Protein AF-F6YYC1-F1 (afdb_monomer)

Foldseek 3Di:
DAQWFADFQPGFIAGPVRHGDPDFQADPPQNRDGQFTDWDFDVVVVRHIHGHHPPDDPDDYDDDDDDDPDPDPPDDDPPPDDDDDDDDDDDDDDDDDDDDDDDDDDDDDDDDDDDDDDDDDDDDDDDDDDDDDDDDDDPDDPPVVNVVVVVVVVVVVVVVVVVVVVVVVVVVVVVVVVVVVVVVVVVVVVVVVVVVVVVVVVVVVVVVVVVVVVVVVVVVVD

Mean predicted aligned error: 21.9 Å

Nearest PDB structures (foldseek):
  4j6n-assembly2_B  TM=7.416E-01  e=5.648E-03  Homo sapiens

Structure (mmCIF, N/CA/C/O backbone):
data_AF-F6YYC1-F1
#
_entry.id   AF-F6YYC1-F1
#
loop_
_atom_site.group_PDB
_atom_site.id
_atom_site.type_symbol
_atom_site.label_atom_id
_atom_site.label_alt_id
_atom_site.label_comp_id
_atom_site.label_asym_id
_atom_site.label_entity_id
_atom_site.label_seq_id
_atom_site.pdbx_PDB_ins_code
_atom_site.Cartn_x
_atom_site.Cartn_y
_atom_site.Cartn_z
_atom_site.occupancy
_atom_site.B_iso_or_equiv
_atom_site.auth_seq_id
_atom_site.auth_comp_id
_atom_site.auth_asym_id
_atom_site.auth_atom_id
_atom_site.pdbx_PDB_model_num
ATOM 1 N N . TRP A 1 1 ? 3.863 2.148 3.531 1.00 96.44 1 TRP A N 1
ATOM 2 C CA . TRP A 1 1 ? 3.553 1.345 4.715 1.00 96.44 1 TRP A CA 1
ATOM 3 C C . TRP A 1 1 ? 2.079 1.406 5.048 1.00 96.44 1 TRP A C 1
ATOM 5 O O . TRP A 1 1 ? 1.481 2.479 5.005 1.00 96.44 1 TRP A O 1
ATOM 15 N N . ILE A 1 2 ? 1.517 0.234 5.312 1.00 96.81 2 ILE A N 1
ATOM 16 C CA . ILE A 1 2 ? 0.290 0.035 6.089 1.00 96.81 2 ILE A CA 1
ATOM 17 C C . ILE A 1 2 ? 0.691 -0.709 7.371 1.00 96.81 2 ILE A C 1
ATOM 19 O O . ILE A 1 2 ? 1.803 -1.227 7.435 1.00 96.81 2 ILE A O 1
ATOM 23 N N . GLY A 1 3 ? -0.191 -0.780 8.365 1.00 96.62 3 GLY A N 1
ATOM 24 C CA . GLY A 1 3 ? 0.134 -1.351 9.678 1.00 96.62 3 GLY A CA 1
ATOM 25 C C . GLY A 1 3 ? 0.226 -2.880 9.749 1.00 96.62 3 GLY A C 1
ATOM 26 O O . GLY A 1 3 ? 0.135 -3.423 10.838 1.00 96.62 3 GLY A O 1
ATOM 27 N N . ALA A 1 4 ? 0.314 -3.597 8.623 1.00 96.88 4 ALA A N 1
ATOM 28 C CA . ALA A 1 4 ? 0.448 -5.054 8.645 1.00 96.88 4 ALA A CA 1
ATOM 29 C C . ALA A 1 4 ? 1.926 -5.465 8.643 1.00 96.88 4 ALA A C 1
ATOM 31 O O . ALA A 1 4 ? 2.700 -5.038 7.778 1.00 96.88 4 ALA A O 1
ATOM 32 N N . SER A 1 5 ? 2.297 -6.345 9.569 1.00 95.81 5 SER A N 1
ATOM 33 C CA . SER A 1 5 ? 3.631 -6.938 9.672 1.00 95.81 5 SER A CA 1
ATOM 34 C C . SER A 1 5 ? 3.560 -8.401 10.123 1.00 95.81 5 SER A C 1
ATOM 36 O O . SER A 1 5 ? 2.484 -8.916 10.431 1.00 95.81 5 SER A O 1
ATOM 38 N N . ARG A 1 6 ? 4.693 -9.106 10.111 1.00 94.06 6 ARG A N 1
ATOM 39 C CA . ARG A 1 6 ? 4.827 -10.455 10.683 1.00 94.06 6 ARG A CA 1
ATOM 40 C C . ARG A 1 6 ? 6.241 -10.695 11.195 1.00 94.06 6 ARG A C 1
ATOM 42 O O . ARG A 1 6 ? 7.194 -10.089 10.717 1.00 94.06 6 ARG A O 1
ATOM 49 N N . ASN A 1 7 ? 6.397 -11.645 12.108 1.00 90.06 7 ASN A N 1
ATOM 50 C CA . ASN A 1 7 ? 7.709 -12.037 12.619 1.00 90.06 7 ASN A CA 1
ATOM 51 C C . ASN A 1 7 ? 8.264 -13.253 11.856 1.00 90.06 7 ASN A C 1
ATOM 53 O O . ASN A 1 7 ? 8.229 -14.381 12.352 1.00 90.06 7 ASN A O 1
ATOM 57 N N . GLY A 1 8 ? 8.710 -13.032 10.619 1.00 85.00 8 GLY A N 1
ATOM 58 C CA . GLY A 1 8 ? 9.275 -14.067 9.750 1.00 85.00 8 GLY A CA 1
ATOM 59 C C . GLY A 1 8 ? 8.248 -14.838 8.915 1.00 85.00 8 GLY A C 1
ATOM 60 O O . GLY A 1 8 ? 7.037 -14.724 9.098 1.00 85.00 8 GLY A O 1
ATOM 61 N N . SER A 1 9 ? 8.757 -15.652 7.989 1.00 82.12 9 SER A N 1
ATOM 62 C CA . SER A 1 9 ? 7.997 -16.307 6.911 1.00 82.12 9 SER A CA 1
ATOM 63 C C . SER A 1 9 ? 6.828 -17.193 7.363 1.00 82.12 9 SER A C 1
ATOM 65 O O . SER A 1 9 ? 5.825 -17.287 6.657 1.00 82.12 9 SER A O 1
ATOM 67 N N . HIS A 1 10 ? 6.947 -17.832 8.528 1.00 84.06 10 HIS A N 1
ATOM 68 C CA . HIS A 1 10 ? 5.962 -18.784 9.054 1.00 84.06 10 HIS A CA 1
ATOM 69 C C . HIS A 1 10 ? 4.929 -18.152 9.992 1.00 84.06 10 HIS A C 1
ATOM 71 O O . HIS A 1 10 ? 3.968 -18.818 10.378 1.00 84.06 10 HIS A O 1
ATOM 77 N N . SER A 1 11 ? 5.117 -16.886 10.362 1.00 90.19 11 SER A N 1
ATOM 78 C CA . SER A 1 11 ? 4.193 -16.175 11.238 1.00 90.19 11 SER A CA 1
ATOM 79 C C . SER A 1 11 ? 3.013 -15.614 10.438 1.00 90.19 11 SER A C 1
ATOM 81 O O . SER A 1 11 ? 3.199 -15.166 9.300 1.00 90.19 11 SER A O 1
ATOM 83 N N . PRO A 1 12 ? 1.795 -15.605 11.009 1.00 92.44 12 PRO A N 1
ATOM 84 C CA . PRO A 1 12 ? 0.668 -14.933 10.383 1.00 92.44 12 PRO A CA 1
ATOM 85 C C . PRO A 1 12 ? 0.932 -13.427 10.291 1.00 92.44 12 PRO A C 1
ATOM 87 O O . PRO A 1 12 ? 1.651 -12.853 11.109 1.00 92.44 12 PRO A O 1
ATOM 90 N N . TRP A 1 13 ? 0.315 -12.787 9.302 1.00 95.69 13 TRP A N 1
ATOM 91 C CA . TRP A 1 13 ? 0.285 -11.332 9.219 1.00 95.69 13 TRP A CA 1
ATOM 92 C C . TRP A 1 13 ? -0.658 -10.770 10.286 1.00 95.69 13 TRP A C 1
ATOM 94 O O . TRP A 1 13 ? -1.796 -11.230 10.419 1.00 95.69 13 TRP A O 1
ATOM 104 N N . THR A 1 14 ? -0.199 -9.758 11.012 1.00 97.00 14 THR A N 1
ATOM 105 C CA . THR A 1 14 ? -0.944 -9.060 12.064 1.00 97.00 14 THR A CA 1
ATOM 106 C C . THR A 1 14 ? -0.916 -7.557 11.827 1.00 97.00 14 THR A C 1
ATOM 108 O O . THR A 1 14 ? 0.057 -7.029 11.289 1.00 97.00 14 THR A O 1
ATOM 111 N N . TRP A 1 15 ? -1.984 -6.873 12.219 1.00 96.31 15 TRP A N 1
ATOM 112 C CA . TRP A 1 15 ? -2.039 -5.416 12.290 1.00 96.31 15 TRP A CA 1
ATOM 113 C C . TRP A 1 15 ? -1.287 -4.893 13.529 1.00 96.31 15 TRP A C 1
ATOM 115 O O . TRP A 1 15 ? -0.959 -5.666 14.430 1.00 96.31 15 TRP A O 1
ATOM 125 N N . GLU A 1 16 ? -1.028 -3.583 13.590 1.00 94.12 16 GLU A N 1
ATOM 126 C CA . GLU A 1 16 ? -0.358 -2.906 14.724 1.00 94.12 16 GLU A CA 1
ATOM 127 C C . GLU A 1 16 ? -1.088 -3.085 16.070 1.00 94.12 16 GLU A C 1
ATOM 129 O O . GLU A 1 16 ? -0.478 -2.993 17.131 1.00 94.12 16 GLU A O 1
ATOM 134 N N . ASP A 1 17 ? -2.392 -3.361 16.047 1.00 91.38 17 ASP A N 1
ATOM 135 C CA . ASP A 1 17 ? -3.205 -3.682 17.228 1.00 91.38 17 ASP A CA 1
ATOM 136 C C . ASP A 1 17 ? -3.110 -5.165 17.651 1.00 91.38 17 ASP A C 1
ATOM 138 O O . ASP A 1 17 ? -3.828 -5.614 18.546 1.00 91.38 17 ASP A O 1
ATOM 142 N N . ASN A 1 18 ? -2.201 -5.926 17.031 1.00 92.38 18 ASN A N 1
ATOM 143 C CA . ASN A 1 18 ? -1.997 -7.368 17.183 1.00 92.38 18 ASN A CA 1
ATOM 144 C C . ASN A 1 18 ? -3.164 -8.248 16.707 1.00 92.38 18 ASN A C 1
ATOM 146 O O . ASN A 1 18 ? -3.184 -9.451 16.986 1.00 92.38 18 ASN A O 1
ATOM 150 N N . ILE A 1 19 ? -4.120 -7.705 15.952 1.00 94.31 19 ILE A N 1
ATOM 151 C CA . ILE A 1 19 ? -5.190 -8.503 15.353 1.00 94.31 19 ILE A CA 1
ATOM 152 C C . ILE A 1 19 ? -4.671 -9.184 14.083 1.00 94.31 19 ILE A C 1
ATOM 154 O O . ILE A 1 19 ? -4.014 -8.576 13.239 1.00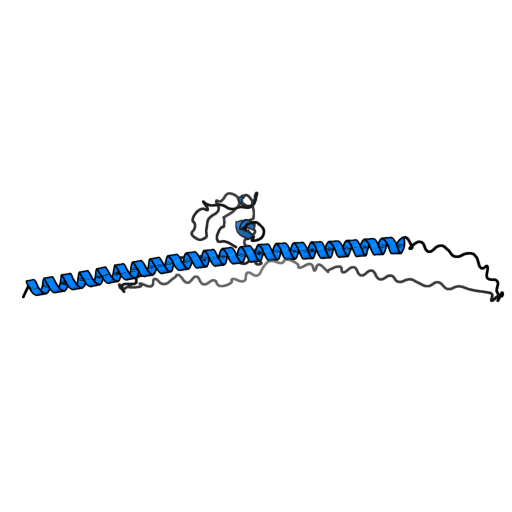 94.31 19 ILE A O 1
ATOM 158 N N . THR A 1 20 ? -4.978 -10.473 13.918 1.00 96.50 20 THR A N 1
ATOM 159 C CA . THR A 1 20 ? -4.606 -11.217 12.705 1.00 96.50 20 THR A CA 1
ATOM 160 C C . THR A 1 20 ? -5.328 -10.662 11.477 1.00 96.50 20 THR A C 1
ATOM 162 O O . THR A 1 20 ? -6.529 -10.393 11.501 1.00 96.50 20 THR A O 1
ATOM 165 N N . VAL A 1 21 ? -4.599 -10.536 10.371 1.00 95.69 21 VAL A N 1
ATOM 166 C CA . VAL A 1 21 ? -5.135 -10.087 9.085 1.00 95.69 21 VAL A CA 1
ATOM 167 C C . VAL A 1 21 ? -6.117 -11.131 8.538 1.00 95.69 21 VAL A C 1
ATOM 169 O O . VAL A 1 21 ? -5.714 -12.180 8.041 1.00 95.69 21 VAL A O 1
ATOM 172 N N . VAL A 1 22 ? -7.417 -10.833 8.610 1.00 94.75 22 VAL A N 1
ATOM 173 C CA . VAL A 1 22 ? -8.495 -11.698 8.083 1.00 94.75 22 VAL A CA 1
ATOM 174 C C . VAL A 1 22 ? -8.939 -11.319 6.668 1.00 94.75 22 VAL A C 1
ATOM 176 O O . VAL A 1 22 ? -9.287 -12.184 5.868 1.00 94.75 22 VAL A O 1
ATOM 179 N N . TYR A 1 23 ? -8.900 -10.029 6.332 1.00 94.56 23 TYR A N 1
ATOM 180 C CA . TYR A 1 23 ? -9.092 -9.540 4.969 1.00 94.56 23 TYR A CA 1
ATOM 181 C C . TYR A 1 23 ? -7.732 -9.366 4.309 1.00 94.56 23 TYR A C 1
ATOM 183 O O . TYR A 1 23 ? -6.839 -8.757 4.894 1.00 94.56 23 TYR A O 1
ATOM 191 N N . SER A 1 24 ? -7.580 -9.844 3.075 1.00 93.12 24 SER A N 1
ATOM 192 C CA . SER A 1 24 ? -6.328 -9.695 2.343 1.00 93.12 24 SER A CA 1
ATOM 193 C C . SER A 1 24 ? -6.540 -9.183 0.925 1.00 93.12 24 SER A C 1
ATOM 195 O O . SER A 1 24 ? -7.489 -9.550 0.234 1.00 93.12 24 SER A O 1
ATOM 197 N N . ASN A 1 25 ? -5.615 -8.330 0.485 1.00 96.62 25 ASN A N 1
ATOM 198 C CA . ASN A 1 25 ? -5.551 -7.831 -0.885 1.00 96.62 25 ASN A CA 1
ATOM 199 C C . ASN A 1 25 ? -4.119 -7.921 -1.439 1.00 96.62 25 ASN A C 1
ATOM 201 O O . ASN A 1 25 ? -3.655 -7.018 -2.136 1.00 96.62 25 ASN A O 1
ATOM 205 N N . TRP A 1 26 ? -3.398 -8.993 -1.102 1.00 96.19 26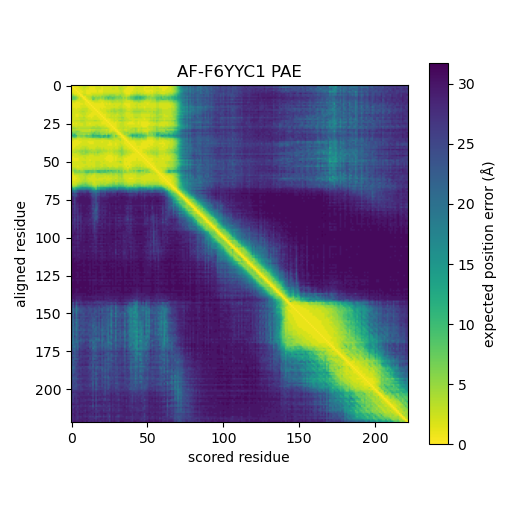 TRP A N 1
ATOM 206 C CA . TRP A 1 26 ? -2.032 -9.231 -1.571 1.00 96.19 26 TRP A CA 1
ATOM 207 C C . TRP A 1 26 ? -1.954 -9.287 -3.098 1.00 96.19 26 TRP A C 1
ATOM 209 O O . TRP A 1 26 ? -2.848 -9.815 -3.770 1.00 96.19 26 TRP A O 1
ATOM 219 N N . ALA A 1 27 ? -0.876 -8.739 -3.655 1.00 96.12 27 ALA A N 1
ATOM 220 C CA . ALA A 1 27 ? -0.471 -9.068 -5.012 1.00 96.12 27 ALA A CA 1
ATOM 221 C C . ALA A 1 27 ? -0.005 -10.540 -5.076 1.00 96.12 27 ALA A C 1
ATOM 223 O O . ALA A 1 27 ? 0.276 -11.152 -4.040 1.00 96.12 27 ALA A O 1
ATOM 224 N N . PRO A 1 28 ? 0.028 -11.146 -6.277 1.00 93.81 28 PRO A N 1
ATOM 225 C CA . PRO A 1 28 ? 0.411 -12.545 -6.427 1.00 93.81 28 PRO A CA 1
ATOM 226 C C . PRO A 1 28 ? 1.756 -12.844 -5.751 1.00 93.81 28 PRO A C 1
ATOM 228 O O . PRO A 1 28 ? 2.741 -12.174 -6.033 1.00 93.81 28 PRO A O 1
ATOM 231 N N . ASN A 1 29 ? 1.781 -13.865 -4.891 1.00 89.44 29 ASN A N 1
ATOM 232 C CA . ASN A 1 29 ? 2.953 -14.367 -4.156 1.00 89.44 29 ASN A CA 1
ATOM 233 C C . ASN A 1 29 ? 3.550 -13.450 -3.070 1.00 89.44 29 ASN A C 1
ATOM 235 O O . ASN A 1 29 ? 4.491 -13.862 -2.402 1.00 89.44 29 ASN A O 1
ATOM 239 N N . GLU A 1 30 ? 2.986 -12.271 -2.814 1.00 92.00 30 GLU A N 1
ATOM 240 C CA . GLU A 1 30 ? 3.550 -11.319 -1.841 1.00 92.00 30 GLU A CA 1
ATOM 241 C C . GLU A 1 30 ? 3.382 -11.767 -0.378 1.00 92.00 30 GLU A C 1
ATOM 243 O O . GLU A 1 30 ? 4.217 -11.483 0.471 1.00 92.00 30 GLU A O 1
ATOM 248 N N . SER A 1 31 ? 2.336 -12.530 -0.045 1.00 86.25 31 SER A N 1
ATOM 249 C CA . SER A 1 31 ? 2.108 -12.961 1.344 1.00 86.25 31 SER A CA 1
ATOM 250 C C . SER A 1 31 ? 3.109 -14.005 1.847 1.00 86.25 31 SER A C 1
ATOM 252 O O . SER A 1 31 ? 3.190 -14.221 3.054 1.00 86.25 31 SER A O 1
ATOM 254 N N . ASN A 1 32 ? 3.835 -14.680 0.949 1.00 83.31 32 ASN A N 1
ATOM 255 C CA . ASN A 1 32 ? 4.622 -15.884 1.249 1.00 83.31 32 ASN A CA 1
ATOM 256 C C . ASN A 1 32 ? 6.140 -15.659 1.150 1.00 83.31 32 ASN A C 1
ATOM 258 O O . ASN A 1 32 ? 6.904 -16.613 1.266 1.00 83.31 32 ASN A O 1
ATOM 262 N N . GLN A 1 33 ? 6.579 -14.419 0.931 1.00 78.44 33 GLN A N 1
ATOM 263 C CA . GLN A 1 33 ? 7.999 -14.071 0.824 1.00 78.44 33 GLN A CA 1
ATOM 264 C C . GLN A 1 33 ? 8.718 -14.315 2.156 1.00 78.44 33 GLN A C 1
ATOM 266 O O . GLN A 1 33 ? 8.123 -14.132 3.210 1.00 78.44 33 GLN A O 1
ATOM 271 N N . THR A 1 34 ? 9.971 -14.761 2.163 1.00 76.75 34 THR A N 1
ATOM 272 C CA . THR A 1 34 ? 10.592 -15.236 3.413 1.00 76.75 34 THR A CA 1
ATOM 273 C C . THR A 1 34 ? 11.166 -1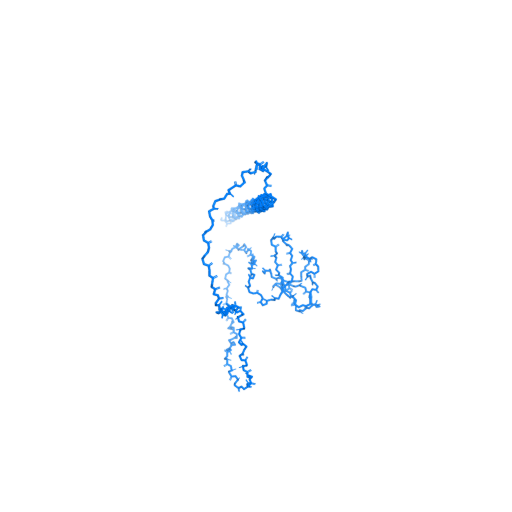4.130 4.290 1.00 76.75 34 THR A C 1
ATOM 275 O O . THR A 1 34 ? 11.079 -14.219 5.513 1.00 76.75 34 THR A O 1
ATOM 278 N N . ASP A 1 35 ? 11.678 -13.072 3.663 1.00 83.69 35 ASP A N 1
ATOM 279 C CA . ASP A 1 35 ? 12.498 -12.046 4.327 1.00 83.69 35 ASP A CA 1
ATOM 280 C C . ASP A 1 35 ? 11.861 -10.647 4.277 1.00 83.69 35 ASP A C 1
ATOM 282 O O . ASP A 1 35 ? 12.425 -9.645 4.711 1.00 83.69 35 ASP A O 1
ATOM 286 N N . GLU A 1 36 ? 10.625 -10.583 3.786 1.00 92.56 36 GLU A N 1
ATOM 287 C CA . GLU A 1 36 ? 9.853 -9.359 3.647 1.00 92.56 36 GLU A CA 1
ATOM 288 C C . GLU A 1 36 ? 8.659 -9.386 4.601 1.00 92.56 36 GLU A C 1
ATOM 290 O O . GLU A 1 36 ? 7.649 -10.066 4.384 1.00 92.56 36 GLU A O 1
ATOM 295 N N . ASN A 1 37 ? 8.814 -8.653 5.699 1.00 94.88 37 ASN A N 1
ATOM 296 C CA . ASN A 1 37 ? 7.977 -8.781 6.889 1.00 94.88 37 ASN A CA 1
ATOM 297 C C . ASN A 1 37 ? 7.077 -7.569 7.154 1.00 94.88 37 ASN A C 1
ATOM 299 O O . ASN A 1 37 ? 6.307 -7.593 8.109 1.00 94.88 37 ASN A O 1
ATOM 303 N N . CYS A 1 38 ? 7.136 -6.536 6.310 1.00 95.25 38 CYS A N 1
ATOM 304 C CA . CYS A 1 38 ? 6.296 -5.347 6.420 1.00 95.25 38 CYS A CA 1
ATOM 305 C C . CYS A 1 38 ? 5.473 -5.125 5.150 1.00 95.25 38 CYS A C 1
ATOM 307 O O . CYS A 1 38 ? 5.963 -5.306 4.034 1.00 95.25 38 CYS A O 1
ATOM 309 N N . ALA A 1 39 ? 4.219 -4.699 5.307 1.00 96.25 39 ALA A N 1
ATOM 310 C CA . ALA A 1 39 ? 3.289 -4.530 4.199 1.00 96.25 39 ALA A CA 1
ATOM 311 C C . ALA A 1 39 ? 3.250 -3.087 3.671 1.00 96.25 39 ALA A C 1
ATOM 313 O O . ALA A 1 39 ? 3.109 -2.109 4.412 1.00 96.25 39 ALA A O 1
ATOM 314 N N . ASN A 1 40 ? 3.283 -2.925 2.351 1.00 96.38 40 ASN A N 1
ATOM 315 C CA . ASN A 1 40 ? 3.032 -1.647 1.688 1.00 96.38 40 ASN A CA 1
ATOM 316 C C . ASN A 1 40 ? 1.940 -1.770 0.623 1.00 96.38 40 ASN A C 1
ATOM 318 O O . ASN A 1 40 ? 1.636 -2.855 0.142 1.00 96.38 40 ASN A O 1
ATOM 322 N N . ILE A 1 41 ? 1.341 -0.634 0.261 1.00 96.31 41 ILE A N 1
ATOM 323 C CA . ILE A 1 41 ? 0.268 -0.555 -0.729 1.00 96.31 41 ILE A CA 1
ATOM 324 C C . ILE A 1 41 ? 0.729 0.249 -1.943 1.00 96.31 41 ILE A C 1
ATOM 326 O O . ILE A 1 41 ? 1.264 1.352 -1.800 1.00 96.31 41 ILE A O 1
ATOM 330 N N . LYS A 1 42 ? 0.498 -0.278 -3.150 1.00 93.69 42 LYS A N 1
ATOM 331 C CA . LYS A 1 42 ? 0.908 0.373 -4.404 1.00 93.69 42 LYS A CA 1
ATOM 332 C C . LYS A 1 42 ? -0.301 0.877 -5.191 1.00 93.69 42 LYS A C 1
ATOM 334 O O . LYS A 1 42 ? -1.142 0.100 -5.644 1.00 93.69 42 LYS A O 1
ATOM 339 N N . SER A 1 43 ? -0.393 2.196 -5.375 1.00 92.75 43 SER A N 1
ATOM 340 C CA . SER A 1 43 ? -1.550 2.843 -6.027 1.00 92.75 43 SER A CA 1
ATOM 341 C C . SER A 1 43 ? -1.741 2.471 -7.504 1.00 92.75 43 SER A C 1
ATOM 343 O O . SER A 1 43 ? -2.862 2.445 -8.000 1.00 92.75 43 SER A O 1
ATOM 345 N N . ASP A 1 44 ? -0.661 2.157 -8.211 1.00 93.81 44 ASP A N 1
ATOM 346 C CA . ASP A 1 44 ? -0.665 1.738 -9.614 1.00 93.81 44 ASP A CA 1
ATOM 347 C C . ASP A 1 44 ? -1.025 0.257 -9.806 1.00 93.81 44 ASP A C 1
ATOM 349 O O . ASP A 1 44 ? -1.344 -0.154 -10.920 1.00 93.81 44 ASP A O 1
ATOM 353 N N . SER A 1 45 ? -1.054 -0.515 -8.719 1.00 93.00 45 SER A N 1
ATOM 354 C CA . SER A 1 45 ? -1.367 -1.946 -8.703 1.00 93.00 45 SER A CA 1
ATOM 355 C C . SER A 1 45 ? -2.809 -2.254 -8.281 1.00 93.00 45 SER A C 1
ATOM 357 O O . SER A 1 45 ? -3.073 -3.311 -7.727 1.00 93.00 45 SER A O 1
ATOM 359 N N . GLN A 1 46 ? -3.760 -1.336 -8.496 1.00 95.56 46 GLN A N 1
ATOM 360 C CA . GLN A 1 46 ? -5.131 -1.462 -7.959 1.00 95.56 46 GLN A CA 1
ATOM 361 C C . GLN A 1 46 ? -5.139 -1.617 -6.427 1.00 95.56 46 GLN A C 1
ATOM 363 O O . GLN A 1 46 ? -5.932 -2.370 -5.866 1.00 95.56 46 GLN A O 1
ATOM 368 N N . HIS A 1 47 ? -4.230 -0.904 -5.753 1.00 95.62 47 HIS A N 1
ATOM 369 C CA . HIS A 1 47 ? -4.1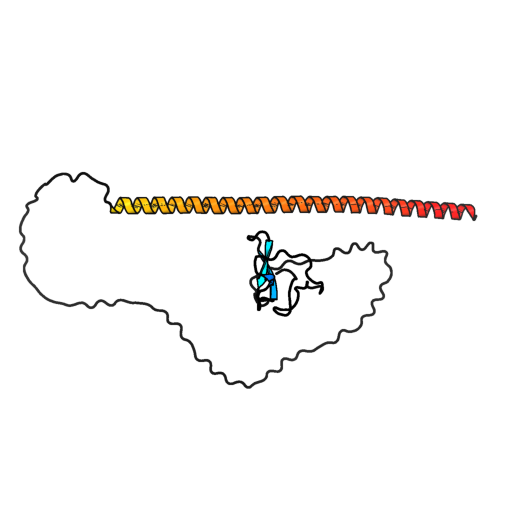16 -0.900 -4.293 1.00 95.62 47 HIS A CA 1
ATOM 370 C C . HIS A 1 47 ? -3.824 -2.282 -3.684 1.00 95.62 47 HIS A C 1
ATOM 372 O O . HIS A 1 47 ? -4.195 -2.549 -2.539 1.00 95.62 47 HIS A O 1
ATOM 378 N N . LYS A 1 48 ? -3.150 -3.160 -4.438 1.00 97.31 48 LYS A N 1
ATOM 379 C CA . LYS A 1 48 ? -2.657 -4.438 -3.923 1.00 97.31 48 LYS A CA 1
ATOM 380 C C . LYS A 1 48 ? -1.537 -4.222 -2.907 1.00 97.31 48 LYS A C 1
ATOM 382 O O . LYS A 1 48 ? -0.828 -3.207 -2.938 1.00 97.31 48 LYS A O 1
ATOM 387 N N . TRP A 1 49 ? -1.427 -5.174 -1.991 1.00 96.94 49 TRP A N 1
ATOM 388 C CA . TRP A 1 49 ? -0.425 -5.175 -0.933 1.00 96.94 49 TRP A CA 1
ATOM 389 C C . TRP A 1 49 ? 0.807 -5.953 -1.373 1.00 96.94 49 TRP A C 1
ATOM 391 O O . TRP A 1 49 ? 0.685 -6.981 -2.037 1.00 96.94 49 TRP A O 1
ATOM 401 N N . TYR A 1 50 ? 1.970 -5.446 -0.995 1.00 95.56 50 TYR A N 1
ATOM 402 C CA . TYR A 1 50 ? 3.280 -6.017 -1.277 1.00 95.56 50 TYR A CA 1
ATOM 403 C C . TYR A 1 50 ? 4.024 -6.211 0.034 1.00 95.56 50 TYR A C 1
ATOM 405 O O . TYR A 1 50 ? 3.911 -5.369 0.934 1.00 95.56 50 TYR A O 1
ATOM 413 N N . SER A 1 51 ? 4.783 -7.295 0.139 1.00 94.50 51 SER A N 1
ATOM 414 C CA . SER A 1 51 ? 5.739 -7.454 1.225 1.00 94.50 51 SER A CA 1
ATOM 415 C C . SER A 1 51 ? 6.989 -6.643 0.897 1.00 94.50 51 SER A C 1
ATOM 417 O O . SER A 1 51 ? 7.340 -6.424 -0.261 1.00 94.50 51 SER A O 1
ATOM 419 N N . SER A 1 52 ? 7.640 -6.083 1.907 1.00 94.12 52 SER A N 1
ATOM 420 C CA . SER A 1 52 ? 8.943 -5.442 1.755 1.00 94.12 52 SER A CA 1
ATOM 421 C C . SER A 1 52 ? 9.748 -5.545 3.043 1.00 94.12 52 SER A C 1
ATOM 423 O O . SER A 1 52 ? 9.212 -5.813 4.122 1.00 94.12 52 SER A O 1
ATOM 425 N N . HIS A 1 53 ? 11.049 -5.309 2.919 1.00 93.69 53 HIS A N 1
ATOM 426 C CA . HIS A 1 53 ? 11.952 -5.180 4.054 1.00 93.69 53 HIS A CA 1
ATOM 427 C C . HIS A 1 53 ? 11.546 -3.968 4.899 1.00 93.69 53 HIS A C 1
ATOM 429 O O . HIS A 1 53 ? 11.408 -2.861 4.378 1.0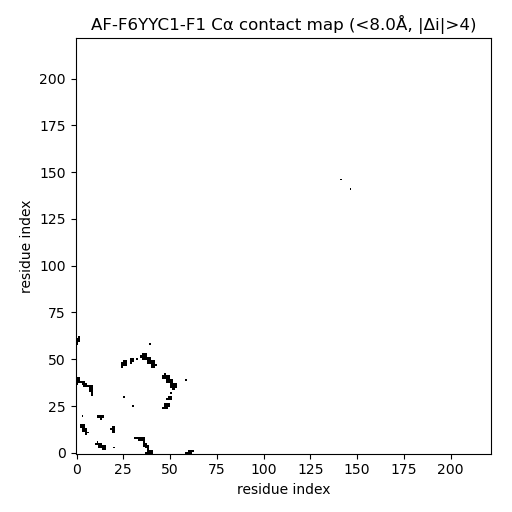0 93.69 53 HIS A O 1
ATOM 435 N N . CYS A 1 54 ? 11.354 -4.181 6.199 1.00 92.94 54 CYS A N 1
ATOM 436 C CA . CYS A 1 54 ? 10.870 -3.153 7.124 1.00 92.94 54 CYS A CA 1
ATOM 437 C C . CYS A 1 54 ? 11.806 -1.939 7.231 1.00 92.94 54 CYS A C 1
ATOM 439 O O . CYS A 1 54 ? 11.352 -0.834 7.504 1.00 92.94 54 CYS A O 1
ATOM 441 N N . GLU A 1 55 ? 13.100 -2.134 6.970 1.00 92.56 55 GLU A N 1
ATOM 442 C CA . GLU A 1 55 ? 14.135 -1.093 7.013 1.00 92.56 55 GLU A CA 1
ATOM 443 C C . GLU A 1 55 ? 14.062 -0.109 5.832 1.00 92.56 55 GLU A C 1
ATOM 445 O O . GLU A 1 55 ? 14.811 0.864 5.783 1.00 92.56 55 GLU A O 1
ATOM 450 N N . PHE A 1 56 ? 13.172 -0.344 4.863 1.00 91.88 56 PHE A N 1
ATOM 451 C CA . PHE A 1 56 ? 13.069 0.498 3.679 1.00 91.88 56 PHE A CA 1
ATOM 452 C C . PHE A 1 56 ? 12.409 1.854 3.995 1.00 91.88 56 PHE A C 1
ATOM 454 O O . PHE A 1 56 ? 11.206 1.965 4.242 1.00 91.88 56 PHE A O 1
ATOM 461 N N . ASP A 1 57 ? 13.197 2.922 3.937 1.00 85.25 57 ASP A N 1
ATOM 462 C CA . ASP A 1 57 ? 12.825 4.268 4.388 1.00 85.25 57 ASP A CA 1
ATOM 463 C C . ASP A 1 57 ? 12.099 5.121 3.330 1.00 85.25 57 ASP A C 1
ATOM 465 O O . ASP A 1 57 ? 11.471 6.130 3.652 1.00 85.25 57 ASP A O 1
ATOM 469 N N . GLN A 1 58 ? 12.128 4.720 2.058 1.00 89.19 58 GLN A N 1
ATOM 470 C CA . GLN A 1 58 ? 11.607 5.551 0.964 1.00 89.19 58 GLN A CA 1
ATOM 471 C C . GLN A 1 58 ? 10.076 5.501 0.823 1.00 89.19 58 GLN A C 1
ATOM 473 O O . GLN A 1 58 ? 9.485 6.295 0.080 1.00 89.19 58 GLN A O 1
ATOM 478 N N . TYR A 1 59 ? 9.401 4.567 1.500 1.00 91.56 59 TYR A N 1
ATOM 479 C CA . TYR A 1 59 ? 7.949 4.439 1.412 1.00 91.56 59 TYR A CA 1
ATOM 480 C C . TYR A 1 59 ? 7.225 5.386 2.370 1.00 91.56 59 TYR A C 1
ATOM 482 O O . TYR A 1 59 ? 7.447 5.404 3.577 1.00 91.56 59 TYR A O 1
ATOM 490 N N . LYS A 1 60 ? 6.242 6.114 1.830 1.00 94.31 60 LYS A N 1
ATOM 491 C CA . LYS A 1 60 ? 5.263 6.861 2.635 1.00 94.31 60 LYS A CA 1
ATOM 492 C C . LYS A 1 60 ? 4.346 5.905 3.401 1.00 94.31 60 LYS A C 1
ATOM 494 O O . LYS A 1 60 ? 4.195 4.746 3.011 1.00 94.31 60 LYS A O 1
ATOM 499 N N . TYR A 1 61 ? 3.674 6.398 4.435 1.00 94.94 61 TYR A N 1
ATOM 500 C CA . TYR A 1 61 ? 2.780 5.615 5.290 1.00 94.94 61 TYR A CA 1
ATOM 501 C C . TYR A 1 61 ? 1.346 6.163 5.308 1.00 94.94 61 TYR A C 1
ATOM 503 O O . TYR A 1 61 ? 1.098 7.305 4.917 1.00 94.94 61 TYR A O 1
ATOM 511 N N . ILE A 1 62 ? 0.405 5.318 5.730 1.00 95.25 62 ILE A N 1
ATOM 512 C CA . ILE A 1 62 ? -1.004 5.654 5.963 1.00 95.25 62 ILE A CA 1
ATOM 513 C C . ILE A 1 62 ? -1.284 5.415 7.449 1.00 95.25 62 ILE A C 1
ATOM 515 O O . ILE A 1 62 ? -0.930 4.357 7.961 1.00 95.25 62 ILE A O 1
ATOM 519 N N . CYS A 1 63 ? -1.898 6.386 8.127 1.00 94.44 63 CYS A N 1
ATOM 520 C CA . CYS A 1 63 ? -2.291 6.274 9.533 1.00 94.44 63 CYS A CA 1
ATOM 521 C C . CYS A 1 63 ? -3.792 6.013 9.660 1.00 94.44 63 CYS A C 1
ATOM 523 O O . CYS A 1 63 ? -4.585 6.529 8.871 1.00 94.44 63 CYS A O 1
ATOM 525 N N . GLU A 1 64 ? -4.162 5.293 10.711 1.00 92.81 64 GLU A N 1
ATOM 526 C CA . GLU A 1 64 ? -5.537 5.084 11.146 1.00 92.81 64 GLU A CA 1
ATOM 527 C C . GLU A 1 64 ? -5.717 5.665 12.552 1.00 92.81 64 GLU A C 1
ATOM 529 O O . GLU A 1 64 ? -4.785 5.666 13.356 1.00 92.81 64 GLU A O 1
ATOM 534 N N . ARG A 1 65 ? -6.905 6.203 12.835 1.00 90.50 65 ARG A N 1
ATOM 535 C CA . ARG A 1 65 ? -7.311 6.594 14.186 1.00 90.50 65 ARG A CA 1
ATOM 536 C C . ARG A 1 65 ? -8.797 6.336 14.364 1.00 90.50 65 ARG A C 1
ATOM 538 O O . ARG A 1 65 ? -9.585 6.637 13.463 1.00 90.50 65 ARG A O 1
ATOM 545 N N . GLU A 1 66 ? -9.173 5.866 15.541 1.00 90.06 66 GLU A N 1
ATOM 546 C CA . GLU A 1 66 ? -10.572 5.786 15.936 1.00 90.06 66 GLU A CA 1
ATOM 547 C C . GLU A 1 66 ? -11.125 7.193 16.213 1.00 90.06 66 GLU A C 1
ATOM 549 O O . GLU A 1 66 ? -10.436 8.065 16.753 1.00 90.06 66 GLU A O 1
ATOM 554 N N . ILE A 1 67 ? -12.372 7.438 15.812 1.00 88.31 67 ILE A N 1
ATOM 555 C CA . ILE A 1 67 ? -13.088 8.664 16.168 1.00 88.31 67 ILE A CA 1
ATOM 556 C C . ILE A 1 67 ? -13.879 8.355 17.435 1.00 88.31 67 ILE A C 1
ATOM 558 O O . ILE A 1 67 ? -14.939 7.739 17.371 1.00 88.31 67 ILE A O 1
ATOM 562 N N . VAL A 1 68 ? -13.361 8.781 18.585 1.00 89.19 68 VAL A N 1
ATOM 563 C CA . VAL A 1 68 ? -14.080 8.652 19.854 1.00 89.19 68 VAL A CA 1
ATOM 564 C C . VAL A 1 68 ? -15.163 9.731 19.907 1.00 89.19 68 VAL A C 1
ATOM 566 O O . VAL A 1 68 ? -14.867 10.913 20.084 1.00 89.19 68 VAL A O 1
ATOM 569 N N . ASN A 1 69 ? -16.427 9.336 19.755 1.00 76.94 69 ASN A N 1
ATOM 570 C CA . ASN A 1 69 ? -17.570 10.227 19.954 1.00 76.94 69 ASN A CA 1
ATOM 571 C C . ASN A 1 69 ? -17.844 10.365 21.458 1.00 76.94 69 ASN A C 1
ATOM 573 O O . ASN A 1 69 ? -18.737 9.720 22.001 1.00 76.94 69 ASN A O 1
ATOM 577 N N . THR A 1 70 ? -17.054 11.173 22.163 1.00 63.31 70 THR A N 1
ATOM 578 C CA . THR A 1 70 ? -17.312 11.445 23.580 1.00 63.31 70 THR A CA 1
ATOM 579 C C . THR A 1 70 ? -18.518 12.379 23.723 1.00 63.31 70 THR A C 1
ATOM 581 O O . THR A 1 70 ? -18.382 13.598 23.607 1.00 63.31 70 THR A O 1
ATOM 584 N N . THR A 1 71 ? -19.698 11.845 24.035 1.00 53.22 71 THR A N 1
ATOM 585 C CA . THR A 1 71 ? -20.709 12.604 24.786 1.00 53.22 71 THR A CA 1
ATOM 586 C C . THR A 1 71 ? -20.236 12.674 26.236 1.00 53.22 71 THR A C 1
ATOM 588 O O . THR A 1 71 ? -20.598 11.849 27.072 1.00 53.22 71 THR A O 1
ATOM 591 N N . THR A 1 72 ? -19.326 13.606 26.514 1.00 45.94 72 THR A N 1
ATOM 592 C CA . THR A 1 72 ? -18.746 13.801 27.844 1.00 45.94 72 THR A CA 1
ATOM 593 C C . THR A 1 72 ? -19.782 14.430 28.773 1.00 45.94 72 THR A C 1
ATOM 595 O O . THR A 1 72 ? -19.862 15.650 28.888 1.00 45.94 72 THR A O 1
ATOM 598 N N . THR A 1 73 ? -20.547 13.612 29.494 1.00 47.16 73 THR A N 1
ATOM 599 C CA . THR A 1 73 ? -20.975 14.005 30.839 1.00 47.16 73 THR A CA 1
ATOM 600 C C . THR A 1 73 ? -19.712 13.977 31.694 1.00 47.16 73 THR A C 1
ATOM 602 O O . THR A 1 73 ? -19.042 12.949 31.777 1.00 47.16 73 THR A O 1
ATOM 605 N N . ALA A 1 74 ? -19.322 15.123 32.251 1.00 54.56 74 ALA A N 1
ATOM 606 C CA . ALA A 1 74 ? -18.136 15.264 33.085 1.00 54.56 74 ALA A CA 1
ATOM 607 C C . ALA A 1 74 ? -18.273 14.427 34.372 1.00 54.56 74 ALA A C 1
ATOM 609 O O . ALA A 1 74 ? -18.676 14.927 35.415 1.00 54.56 74 ALA A O 1
ATOM 610 N N . ALA A 1 75 ? -17.947 13.139 34.294 1.00 50.31 75 ALA A N 1
ATOM 611 C CA . ALA A 1 75 ? -17.758 12.273 35.444 1.00 50.31 75 ALA A CA 1
ATOM 612 C C . ALA A 1 75 ? -16.252 12.073 35.646 1.00 50.31 75 ALA A C 1
ATOM 614 O O . ALA A 1 75 ? -15.603 11.291 34.959 1.00 50.31 75 ALA A O 1
ATOM 615 N N . ASN A 1 76 ? -15.712 12.875 36.562 1.00 53.94 76 ASN A N 1
ATOM 616 C CA . ASN A 1 76 ? -14.470 12.719 37.320 1.00 53.94 76 ASN A CA 1
ATOM 617 C C . ASN A 1 76 ? -13.623 11.469 36.995 1.00 53.94 76 ASN A C 1
ATOM 619 O O . ASN A 1 76 ? -13.774 10.423 37.627 1.00 53.94 76 ASN A O 1
ATOM 623 N N . LEU A 1 77 ? -12.645 11.609 36.096 1.00 51.22 77 LEU A N 1
ATOM 624 C CA . LEU A 1 77 ? -11.494 10.708 36.061 1.00 51.22 77 LEU A CA 1
ATOM 625 C C . LEU A 1 77 ? -10.473 11.192 37.094 1.00 51.22 77 LEU A C 1
ATOM 627 O O . LEU A 1 77 ? -9.682 12.099 36.837 1.00 51.22 77 LEU A O 1
ATOM 631 N N . ASN A 1 78 ? -10.479 10.557 38.265 1.00 49.50 78 ASN A N 1
ATOM 632 C CA . ASN A 1 78 ? -9.319 10.537 39.150 1.00 49.50 78 ASN A CA 1
ATOM 633 C C . ASN A 1 78 ? -8.203 9.752 38.441 1.00 49.50 78 ASN A C 1
ATOM 635 O O . ASN A 1 78 ? -8.088 8.532 38.573 1.00 49.50 78 ASN A O 1
ATOM 639 N N . VAL A 1 79 ? -7.394 10.458 37.650 1.00 44.09 79 VAL A N 1
ATOM 640 C CA . VAL A 1 79 ? -6.187 9.911 37.028 1.00 44.09 79 VAL A CA 1
ATOM 641 C C . VAL A 1 79 ? -5.166 9.665 38.135 1.00 44.09 79 VAL A C 1
ATOM 643 O O . VAL A 1 79 ? -4.488 10.578 38.597 1.00 44.09 79 VAL A O 1
ATOM 646 N N . THR A 1 80 ? -5.058 8.413 38.574 1.00 43.16 80 THR A N 1
ATOM 647 C CA . THR A 1 80 ? -3.925 7.974 39.390 1.00 43.16 80 THR A CA 1
ATOM 648 C C . THR A 1 80 ? -2.762 7.724 38.437 1.00 43.16 80 THR A C 1
ATOM 650 O O . THR A 1 80 ? -2.706 6.700 37.762 1.00 43.16 80 THR A O 1
ATOM 653 N N . THR A 1 81 ? -1.853 8.691 38.328 1.00 41.62 81 THR A N 1
ATOM 654 C CA . THR A 1 81 ? -0.607 8.550 37.569 1.00 41.62 81 THR A CA 1
ATOM 655 C C . THR A 1 81 ? 0.319 7.563 38.274 1.00 41.62 81 THR A C 1
ATOM 657 O O . THR A 1 81 ? 0.952 7.899 39.276 1.00 41.62 81 THR A O 1
ATOM 660 N N . THR A 1 82 ? 0.421 6.345 37.748 1.00 56.28 82 THR A N 1
ATOM 661 C CA . THR A 1 82 ? 1.529 5.434 38.053 1.00 56.28 82 THR A CA 1
ATOM 662 C C . THR A 1 82 ? 2.782 5.934 37.319 1.00 56.28 82 THR A C 1
ATOM 664 O O . THR A 1 82 ? 2.705 6.162 36.110 1.00 56.28 82 THR A O 1
ATOM 667 N N . PRO A 1 83 ? 3.930 6.145 37.990 1.00 48.75 83 PRO A N 1
ATOM 668 C CA . PRO A 1 83 ? 5.146 6.560 37.303 1.00 48.75 83 PRO A CA 1
ATOM 669 C C . PRO A 1 83 ? 5.654 5.432 36.396 1.00 48.75 83 PRO A C 1
ATOM 671 O O . PRO A 1 83 ? 5.831 4.294 36.829 1.00 48.75 83 PRO A O 1
ATOM 674 N N . ALA A 1 84 ? 5.875 5.767 35.125 1.00 46.88 84 ALA A N 1
ATOM 675 C CA . ALA A 1 84 ? 6.501 4.893 34.141 1.00 46.88 84 ALA A CA 1
ATOM 676 C C . ALA A 1 84 ? 7.935 4.523 34.578 1.00 46.88 84 ALA A C 1
ATOM 678 O O . ALA A 1 84 ? 8.650 5.389 35.092 1.00 46.88 84 ALA A O 1
ATOM 679 N N . PRO A 1 85 ? 8.398 3.277 34.363 1.00 45.97 85 PRO A N 1
ATOM 680 C CA . PRO A 1 85 ? 9.786 2.925 34.614 1.00 45.97 85 PRO A CA 1
ATOM 681 C C . PRO A 1 85 ? 10.675 3.644 33.595 1.00 45.97 85 PRO A C 1
ATOM 683 O O . PRO A 1 85 ? 10.633 3.379 32.395 1.00 45.97 85 PRO A O 1
ATOM 686 N N . SER A 1 86 ? 11.491 4.574 34.079 1.00 42.31 86 SER A N 1
ATOM 687 C CA . SER A 1 86 ? 12.544 5.222 33.306 1.00 42.31 86 SER A CA 1
ATOM 688 C C . SER A 1 86 ? 13.671 4.223 33.035 1.00 42.31 86 SER A C 1
ATOM 690 O O . SER A 1 86 ? 14.522 3.995 33.895 1.00 42.31 86 SER A O 1
ATOM 692 N N . THR A 1 87 ? 13.697 3.618 31.848 1.00 38.50 87 THR A N 1
ATOM 693 C CA . THR A 1 87 ? 14.875 2.889 31.362 1.00 38.50 87 THR A CA 1
ATOM 694 C C . THR A 1 87 ? 15.833 3.867 30.691 1.00 38.50 87 THR A C 1
ATOM 696 O O . THR A 1 87 ? 15.660 4.252 29.535 1.00 38.50 87 THR A O 1
ATOM 699 N N . THR A 1 88 ? 16.846 4.277 31.448 1.00 33.75 88 THR A N 1
ATOM 700 C CA . THR A 1 88 ? 18.020 5.011 30.975 1.00 33.75 88 THR A CA 1
ATOM 701 C C . THR A 1 88 ? 18.852 4.106 30.066 1.00 33.75 88 THR A C 1
ATOM 703 O O . THR A 1 88 ? 19.523 3.196 30.548 1.00 33.75 88 THR A O 1
ATOM 706 N N . PHE A 1 89 ? 18.841 4.353 28.756 1.00 40.84 89 PHE A N 1
ATOM 707 C CA . PHE A 1 89 ? 19.856 3.802 27.859 1.00 40.84 89 PHE A CA 1
ATOM 708 C C . PHE A 1 89 ? 21.085 4.715 27.882 1.00 40.84 89 PHE A C 1
ATOM 710 O O . PHE A 1 89 ? 21.126 5.746 27.215 1.00 40.84 89 PHE A O 1
ATOM 717 N N . SER A 1 90 ? 22.091 4.331 28.668 1.00 37.62 90 SER A N 1
ATOM 718 C CA . SER A 1 90 ? 23.461 4.818 28.490 1.00 37.62 90 SER A CA 1
ATOM 719 C C . SER A 1 90 ? 24.098 4.084 27.305 1.00 37.62 90 SER A C 1
ATOM 721 O O . SER A 1 90 ? 24.044 2.854 27.279 1.00 37.62 90 SER A O 1
ATOM 723 N N . PRO A 1 91 ? 24.744 4.771 26.348 1.00 36.34 91 PRO A N 1
ATOM 724 C CA . PRO A 1 91 ? 25.538 4.097 25.333 1.00 36.34 91 PRO A CA 1
ATOM 725 C C . PRO A 1 91 ? 26.847 3.610 25.967 1.00 36.34 91 PRO A C 1
ATOM 727 O O . PRO A 1 91 ? 27.733 4.400 26.290 1.00 36.34 91 PRO A O 1
ATOM 730 N N . THR A 1 92 ? 26.985 2.300 26.160 1.00 34.97 92 THR A N 1
ATOM 731 C CA . THR A 1 92 ? 28.281 1.680 26.445 1.00 34.97 92 THR A CA 1
ATOM 732 C C . THR A 1 92 ? 29.064 1.558 25.140 1.00 34.97 92 THR A C 1
ATOM 734 O O . THR A 1 92 ? 28.807 0.691 24.311 1.00 34.97 92 THR A O 1
ATOM 737 N N . LEU A 1 93 ? 30.033 2.457 24.953 1.00 40.66 93 LEU A N 1
ATOM 738 C CA . LEU A 1 93 ? 31.053 2.349 23.915 1.00 40.66 93 LEU A CA 1
ATOM 739 C C . LEU A 1 93 ? 31.989 1.185 24.274 1.00 40.66 93 LEU A C 1
ATOM 741 O O . LEU A 1 93 ? 32.829 1.317 25.163 1.00 40.66 93 LEU A O 1
ATOM 745 N N . ASN A 1 94 ? 31.850 0.048 23.595 1.00 35.56 94 ASN A N 1
ATOM 746 C CA . ASN A 1 94 ? 32.816 -1.042 23.652 1.00 35.56 94 ASN A CA 1
ATOM 747 C C . ASN A 1 94 ? 33.849 -0.881 22.526 1.00 35.56 94 ASN A C 1
ATOM 749 O O . ASN A 1 94 ? 33.630 -1.176 21.354 1.00 35.56 94 ASN A O 1
ATOM 753 N N . ASN A 1 95 ? 35.024 -0.401 22.913 1.00 48.62 95 ASN A N 1
ATOM 754 C CA . ASN A 1 95 ? 36.241 -0.479 22.128 1.00 48.62 95 ASN A CA 1
ATOM 755 C C . ASN A 1 95 ? 36.762 -1.923 22.143 1.00 48.62 95 ASN A C 1
ATOM 757 O O . ASN A 1 95 ? 37.256 -2.388 23.162 1.00 48.62 95 ASN A O 1
ATOM 761 N N . ASN A 1 96 ? 36.621 -2.632 21.023 1.00 46.31 96 ASN A N 1
ATOM 762 C CA . ASN A 1 96 ? 37.619 -3.560 20.471 1.00 46.31 96 ASN A CA 1
ATOM 763 C C . ASN A 1 96 ? 36.985 -4.426 19.380 1.00 46.31 96 ASN A C 1
ATOM 765 O O . ASN A 1 96 ? 36.547 -5.544 19.632 1.00 46.31 96 ASN A O 1
ATOM 769 N N . THR A 1 97 ? 37.036 -3.934 18.143 1.00 38.41 97 THR A N 1
ATOM 770 C CA . THR A 1 97 ? 37.200 -4.822 16.988 1.00 38.41 97 THR A CA 1
ATOM 771 C C . THR A 1 97 ? 37.994 -4.094 15.916 1.00 38.41 97 THR A C 1
ATOM 773 O O . THR A 1 97 ? 37.533 -3.142 15.294 1.00 38.41 97 THR A O 1
ATOM 776 N N . THR A 1 98 ? 39.232 -4.537 15.741 1.00 44.16 98 THR A N 1
ATOM 777 C CA . THR A 1 98 ? 40.088 -4.263 14.595 1.00 44.16 98 THR A CA 1
ATOM 778 C C . THR A 1 98 ? 39.418 -4.855 13.357 1.00 44.16 98 THR A C 1
ATOM 780 O O . THR A 1 98 ? 39.394 -6.069 13.184 1.00 44.16 98 THR A O 1
ATOM 783 N N . ALA A 1 99 ? 38.878 -4.008 12.485 1.00 34.47 99 ALA A N 1
ATOM 784 C CA . ALA A 1 99 ? 38.529 -4.388 11.123 1.00 34.47 99 ALA A CA 1
ATOM 785 C C . ALA A 1 99 ? 39.111 -3.333 10.183 1.00 34.47 99 ALA A C 1
ATOM 787 O O . ALA A 1 99 ? 38.691 -2.178 10.157 1.00 34.47 99 ALA A O 1
ATOM 788 N N . ALA A 1 100 ? 40.163 -3.744 9.480 1.00 33.12 100 ALA A N 1
ATOM 789 C CA . ALA A 1 100 ? 40.880 -2.957 8.500 1.00 33.12 100 ALA A CA 1
ATOM 790 C C . ALA A 1 100 ? 39.931 -2.483 7.390 1.00 33.12 100 ALA A C 1
ATOM 792 O O . ALA A 1 100 ? 39.337 -3.290 6.677 1.00 33.12 100 ALA A O 1
ATOM 793 N N . TYR A 1 101 ? 39.821 -1.166 7.226 1.00 27.75 101 TYR A N 1
ATOM 794 C CA . TYR A 1 101 ? 39.158 -0.558 6.082 1.00 27.75 101 TYR A CA 1
ATOM 795 C C . TYR A 1 101 ? 40.150 -0.523 4.915 1.00 27.75 101 TYR A C 1
ATOM 797 O O . TYR A 1 101 ? 41.026 0.339 4.839 1.00 27.75 101 TYR A O 1
ATOM 805 N N . VAL A 1 102 ? 40.043 -1.506 4.023 1.00 35.47 102 VAL A N 1
ATOM 806 C CA . VAL A 1 102 ? 40.721 -1.502 2.725 1.00 35.47 102 VAL A CA 1
ATOM 807 C C . VAL A 1 102 ? 39.919 -0.586 1.804 1.00 35.47 102 VAL A C 1
ATOM 809 O O . VAL A 1 102 ? 38.772 -0.871 1.468 1.00 35.47 102 VAL A O 1
ATOM 812 N N . GLY A 1 103 ? 40.515 0.547 1.433 1.00 34.91 103 GLY A N 1
ATOM 813 C CA . GLY A 1 103 ? 39.923 1.501 0.503 1.00 34.91 103 GLY A CA 1
ATOM 814 C C . GLY A 1 103 ? 39.720 0.879 -0.878 1.00 34.91 103 GLY A C 1
ATOM 815 O O . GLY A 1 103 ? 40.681 0.539 -1.560 1.00 34.91 103 GLY A O 1
ATOM 816 N N . SER A 1 104 ? 38.463 0.762 -1.300 1.00 38.91 104 SER A N 1
ATOM 817 C CA . SER A 1 104 ? 38.096 0.473 -2.685 1.00 38.91 104 SER A CA 1
ATOM 818 C C . SER A 1 104 ? 38.082 1.781 -3.476 1.00 38.91 104 SER A C 1
ATOM 820 O O . SER A 1 104 ? 37.121 2.550 -3.425 1.00 38.91 104 SER A O 1
ATOM 822 N N . THR A 1 105 ? 39.162 2.041 -4.206 1.00 36.16 105 THR A N 1
ATOM 823 C CA . THR A 1 105 ? 39.265 3.089 -5.222 1.00 36.16 105 THR A CA 1
ATOM 824 C C . THR A 1 105 ? 38.275 2.831 -6.359 1.00 36.16 105 THR A C 1
ATOM 826 O O . THR A 1 105 ? 38.299 1.790 -7.014 1.00 36.16 105 THR A O 1
ATOM 829 N N . ALA A 1 106 ? 37.410 3.813 -6.613 1.00 35.75 106 ALA A N 1
ATOM 830 C CA . ALA A 1 106 ? 36.542 3.860 -7.780 1.00 35.75 106 ALA A CA 1
ATOM 831 C C . ALA A 1 106 ? 37.382 3.991 -9.062 1.00 35.75 106 ALA A C 1
ATOM 833 O O . ALA A 1 106 ? 38.068 4.993 -9.268 1.00 35.75 106 ALA A O 1
ATOM 834 N N . TYR A 1 107 ? 37.317 2.999 -9.945 1.00 31.50 107 TYR A N 1
ATOM 835 C CA . TYR A 1 107 ? 37.850 3.099 -11.300 1.00 31.50 107 TYR A CA 1
ATOM 836 C C . TYR A 1 107 ? 36.854 3.869 -12.172 1.00 31.50 107 TYR A C 1
ATOM 838 O O . TYR A 1 107 ? 35.776 3.391 -12.517 1.00 31.50 107 TYR A O 1
ATOM 846 N N . LYS A 1 108 ? 37.234 5.098 -12.525 1.00 36.09 108 LYS A N 1
ATOM 847 C CA . LYS A 1 108 ? 36.598 5.889 -13.577 1.00 36.09 108 LYS A CA 1
ATOM 848 C C . LYS A 1 108 ? 37.417 5.683 -14.850 1.00 36.09 108 LYS A C 1
ATOM 850 O O . LYS A 1 108 ? 38.514 6.219 -14.975 1.00 36.09 108 LYS A O 1
ATOM 855 N N . THR A 1 109 ? 36.914 4.867 -15.770 1.00 30.30 109 THR A N 1
ATOM 856 C CA . THR A 1 109 ? 37.570 4.604 -17.056 1.00 30.30 109 THR A CA 1
ATOM 857 C C . THR A 1 109 ? 37.385 5.812 -17.976 1.00 30.30 109 THR A C 1
ATOM 859 O O . THR A 1 109 ? 36.311 6.012 -18.538 1.00 30.30 109 THR A O 1
ATOM 862 N N . THR A 1 110 ? 38.430 6.628 -18.113 1.00 32.53 110 THR A N 1
ATOM 863 C CA . THR A 1 110 ? 38.555 7.667 -19.145 1.00 32.53 110 THR A CA 1
ATOM 864 C C . THR A 1 110 ? 39.500 7.135 -20.216 1.00 32.53 110 THR A C 1
ATOM 866 O O . THR A 1 110 ? 40.700 7.019 -19.980 1.00 32.53 110 THR A O 1
ATOM 869 N N . THR A 1 111 ? 38.974 6.788 -21.388 1.00 32.22 111 THR A N 1
ATOM 870 C CA . THR A 1 111 ? 39.794 6.416 -22.547 1.00 32.22 111 THR A CA 1
ATOM 871 C C . THR A 1 111 ? 40.164 7.683 -23.315 1.00 32.22 111 THR A C 1
ATOM 873 O O . THR A 1 111 ? 39.338 8.249 -24.026 1.00 32.22 111 THR A O 1
ATOM 876 N N . THR A 1 112 ? 41.408 8.130 -23.156 1.00 31.66 112 THR A N 1
ATOM 877 C CA . THR A 1 112 ? 42.032 9.180 -23.972 1.00 31.66 112 THR A CA 1
ATOM 878 C C . THR A 1 112 ? 42.843 8.500 -25.072 1.00 31.66 112 THR A C 1
ATOM 880 O O . THR A 1 112 ? 43.757 7.738 -24.767 1.00 31.66 112 THR A O 1
ATOM 883 N N . TYR A 1 113 ? 42.526 8.758 -26.341 1.00 32.59 113 TYR A N 1
ATOM 884 C CA . TYR A 1 113 ? 43.352 8.320 -27.467 1.00 32.59 113 TYR A CA 1
ATOM 885 C C . TYR A 1 113 ? 44.397 9.395 -27.783 1.00 32.59 113 TYR A C 1
ATOM 887 O O . TYR A 1 113 ? 44.058 10.506 -28.185 1.00 32.59 113 TYR A O 1
ATOM 895 N N . THR A 1 114 ? 45.669 9.057 -27.587 1.00 35.88 114 THR A N 1
ATOM 896 C CA . THR A 1 114 ? 46.835 9.771 -28.114 1.00 35.88 114 THR A CA 1
ATOM 897 C C . THR A 1 114 ? 47.202 9.169 -29.465 1.00 35.88 114 THR A C 1
ATOM 899 O O . THR A 1 114 ? 47.607 8.011 -29.537 1.00 35.88 114 THR A O 1
ATOM 902 N N . THR A 1 115 ? 47.094 9.953 -30.536 1.00 34.09 115 THR A N 1
ATOM 903 C CA . THR A 1 115 ? 47.582 9.553 -31.861 1.00 34.09 115 THR A CA 1
ATOM 904 C C . THR A 1 115 ? 48.918 10.237 -32.112 1.00 34.09 115 THR A C 1
ATOM 906 O O . THR A 1 115 ? 48.995 11.459 -32.229 1.00 34.09 115 THR A O 1
ATOM 909 N N . SER A 1 116 ? 49.981 9.438 -32.147 1.00 39.19 116 SER A N 1
ATOM 910 C CA . SER A 1 116 ? 51.324 9.847 -32.544 1.00 39.19 116 SER A CA 1
ATOM 911 C C . SER A 1 116 ? 51.405 10.072 -34.053 1.00 39.19 116 SER A C 1
ATOM 913 O O . SER A 1 116 ? 50.930 9.263 -34.848 1.00 39.19 116 SER A O 1
ATOM 915 N N . LEU A 1 117 ? 52.055 11.174 -34.407 1.00 44.66 117 LEU A N 1
ATOM 916 C CA . LEU A 1 117 ? 52.474 11.578 -35.742 1.00 44.66 117 LEU A CA 1
ATOM 917 C C . LEU A 1 117 ? 53.657 10.717 -36.220 1.00 44.66 117 LEU A C 1
ATOM 919 O O . LEU A 1 117 ? 54.579 10.492 -35.433 1.00 44.66 117 LEU A O 1
ATOM 923 N N . PRO A 1 118 ? 53.706 10.344 -37.508 1.00 46.94 118 PRO A N 1
ATOM 924 C CA . PRO A 1 118 ? 54.969 10.156 -38.198 1.00 46.94 118 PRO A CA 1
ATOM 925 C C . PRO A 1 118 ? 55.110 11.133 -39.370 1.00 46.94 118 PRO A C 1
ATOM 927 O O . PRO A 1 118 ? 54.262 11.239 -40.254 1.00 46.94 118 PRO A O 1
ATOM 930 N N . THR A 1 119 ? 56.228 11.842 -39.328 1.00 34.25 119 THR A N 1
ATOM 931 C CA . THR A 1 119 ? 56.959 12.469 -40.427 1.00 34.25 119 THR A CA 1
ATOM 932 C C . THR A 1 119 ? 57.274 11.426 -41.507 1.00 34.25 119 THR A C 1
ATOM 934 O O . THR A 1 119 ? 57.724 10.345 -41.138 1.00 34.25 119 THR A O 1
ATOM 937 N N . ASP A 1 120 ? 57.092 11.729 -42.799 1.00 35.56 120 ASP A N 1
ATOM 938 C CA . ASP A 1 120 ? 58.221 11.960 -43.720 1.00 35.56 120 ASP A CA 1
ATOM 939 C C . ASP A 1 120 ? 57.783 12.409 -45.138 1.00 35.56 120 ASP A C 1
ATOM 941 O O . ASP A 1 120 ? 56.696 12.052 -45.584 1.00 35.56 120 ASP A O 1
ATOM 945 N N . THR A 1 121 ? 58.648 13.243 -45.743 1.00 36.91 121 THR A N 1
ATOM 946 C CA . THR A 1 121 ? 59.032 13.469 -47.169 1.00 36.91 121 THR A CA 1
ATOM 947 C C . THR A 1 121 ? 58.111 13.016 -48.322 1.00 36.91 121 THR A C 1
ATOM 949 O O . THR A 1 121 ? 57.425 12.012 -48.255 1.00 36.91 121 THR A O 1
ATOM 952 N N . ASP A 1 122 ? 58.077 13.597 -49.520 1.00 34.03 122 ASP A N 1
ATOM 953 C CA . ASP A 1 122 ? 58.680 14.734 -50.217 1.00 34.03 122 ASP A CA 1
ATOM 954 C C . ASP A 1 122 ? 57.978 14.764 -51.605 1.00 34.03 122 ASP A C 1
ATOM 956 O O . ASP A 1 122 ? 57.329 13.807 -52.027 1.00 34.03 122 ASP A O 1
ATOM 960 N N . THR A 1 123 ? 58.178 15.869 -52.314 1.00 36.53 123 THR A N 1
ATOM 961 C CA . THR A 1 123 ? 58.248 15.998 -53.772 1.00 36.53 123 THR A CA 1
ATOM 962 C C . THR A 1 123 ? 56.996 16.239 -54.643 1.00 36.53 123 THR A C 1
ATOM 964 O O . THR A 1 123 ? 56.101 15.423 -54.841 1.00 36.53 123 THR A O 1
ATOM 967 N N . THR A 1 124 ? 57.124 17.363 -55.363 1.00 38.62 124 THR A N 1
ATOM 968 C CA . THR A 1 124 ? 56.636 17.707 -56.713 1.00 38.62 124 THR A CA 1
ATOM 969 C C . THR A 1 124 ? 55.253 18.343 -56.892 1.00 38.62 124 THR A C 1
ATOM 971 O O . THR A 1 124 ? 54.223 17.707 -57.084 1.00 38.62 124 THR A O 1
ATOM 974 N N . PHE A 1 125 ? 55.294 19.674 -56.991 1.00 45.81 125 PHE A N 1
ATOM 975 C CA . PHE A 1 125 ? 54.312 20.494 -57.690 1.00 45.81 125 PHE A CA 1
ATOM 976 C C . PHE A 1 125 ? 54.318 20.176 -59.192 1.00 45.81 125 PHE A C 1
ATOM 978 O O . PHE A 1 125 ? 55.293 20.460 -59.886 1.00 45.81 125 PHE A O 1
ATOM 985 N N . VAL A 1 126 ? 53.197 19.668 -59.704 1.00 43.94 126 VAL A N 1
ATOM 986 C CA . VAL A 1 126 ? 52.852 19.728 -61.130 1.00 43.94 126 VAL A CA 1
ATOM 987 C C . VAL A 1 126 ? 51.456 20.325 -61.249 1.00 43.94 126 VAL A C 1
ATOM 989 O O . VAL A 1 126 ? 50.443 19.672 -61.014 1.00 43.94 126 VAL A O 1
ATOM 992 N N . THR A 1 127 ? 51.402 21.600 -61.616 1.00 38.28 127 THR A N 1
ATOM 993 C CA . THR A 1 127 ? 50.194 22.275 -62.085 1.00 38.28 127 THR A CA 1
ATOM 994 C C . THR A 1 127 ? 49.832 21.720 -63.460 1.00 38.28 127 THR A C 1
ATOM 996 O O . THR A 1 127 ? 50.516 21.997 -64.445 1.00 38.28 127 THR A O 1
ATOM 999 N N . ARG A 1 128 ? 48.738 20.954 -63.552 1.00 37.53 128 ARG A N 1
ATOM 1000 C CA . ARG A 1 128 ? 48.106 20.641 -64.838 1.00 37.53 128 ARG A CA 1
ATOM 1001 C C . ARG A 1 128 ? 46.665 21.133 -64.860 1.00 37.53 128 ARG A C 1
ATOM 1003 O O . ARG A 1 128 ? 45.827 20.756 -64.049 1.00 37.53 128 ARG A O 1
ATOM 1010 N N . THR A 1 129 ? 46.453 22.022 -65.814 1.00 37.28 129 THR A N 1
ATOM 1011 C CA . THR A 1 129 ? 45.234 22.701 -66.228 1.00 37.28 129 THR A CA 1
ATOM 1012 C C . THR A 1 129 ? 44.083 21.738 -66.530 1.00 37.28 129 THR A C 1
ATOM 1014 O O . THR A 1 129 ? 44.278 20.708 -67.171 1.00 37.28 129 THR A O 1
ATOM 1017 N N . THR A 1 130 ? 42.897 22.141 -66.059 1.00 45.25 130 THR A N 1
ATOM 1018 C CA . THR A 1 130 ? 41.560 22.010 -66.671 1.00 45.25 130 THR A CA 1
ATOM 1019 C C . THR A 1 130 ? 41.353 20.906 -67.707 1.00 45.25 130 THR A C 1
ATOM 1021 O O . THR A 1 130 ? 41.917 20.980 -68.792 1.00 45.25 130 THR A O 1
ATOM 1024 N N . ASN A 1 131 ? 40.415 19.999 -67.416 1.00 40.66 131 ASN A N 1
ATOM 1025 C CA . ASN A 1 131 ? 39.299 19.663 -68.308 1.00 40.66 131 ASN A CA 1
ATOM 1026 C C . ASN A 1 131 ? 38.194 18.965 -67.500 1.00 40.66 131 ASN A C 1
ATOM 1028 O O . ASN A 1 131 ? 38.360 17.853 -67.007 1.00 40.66 131 ASN A O 1
ATOM 1032 N N . THR A 1 132 ? 37.067 19.654 -67.353 1.00 50.94 132 THR A N 1
ATOM 1033 C CA . THR A 1 132 ? 35.785 19.120 -66.890 1.00 50.94 132 THR A CA 1
ATOM 1034 C C . THR A 1 132 ? 35.182 18.202 -67.957 1.00 50.94 132 THR A C 1
ATOM 1036 O O . THR A 1 132 ? 35.031 18.630 -69.101 1.00 50.94 132 THR A O 1
ATOM 1039 N N . PRO A 1 133 ? 34.721 16.990 -67.609 1.00 48.06 133 PRO A N 1
ATOM 1040 C CA . PRO A 1 133 ? 33.699 16.305 -68.380 1.00 48.06 133 PRO A CA 1
ATOM 1041 C C . PRO A 1 133 ? 32.342 16.592 -67.733 1.00 48.06 133 PRO A C 1
ATOM 1043 O O . PRO A 1 133 ? 31.991 16.039 -66.692 1.00 48.06 133 PRO A O 1
ATOM 1046 N N . ILE A 1 134 ? 31.576 17.478 -68.369 1.00 52.47 134 ILE A N 1
ATOM 1047 C CA . ILE A 1 134 ? 30.133 17.599 -68.156 1.00 52.47 134 ILE A CA 1
ATOM 1048 C C . ILE A 1 134 ? 29.523 16.239 -68.509 1.00 52.47 134 ILE A C 1
ATOM 1050 O O . ILE A 1 134 ? 29.480 15.864 -69.679 1.00 52.47 134 ILE A O 1
ATOM 1054 N N . THR A 1 135 ? 29.061 15.498 -67.504 1.00 50.06 135 THR A N 1
ATOM 1055 C CA . THR A 1 135 ? 28.212 14.321 -67.702 1.00 50.06 135 THR A CA 1
ATOM 1056 C C . THR A 1 135 ? 26.991 14.410 -66.791 1.00 50.06 135 THR A C 1
ATOM 1058 O O . THR A 1 135 ? 27.106 14.375 -65.576 1.00 50.06 135 THR A O 1
ATOM 1061 N N . SER A 1 136 ? 25.847 14.580 -67.460 1.00 54.97 136 SER A N 1
ATOM 1062 C CA . SER A 1 136 ? 24.470 14.178 -67.142 1.00 54.97 136 SER A CA 1
ATOM 1063 C C . SER A 1 136 ? 23.869 14.481 -65.752 1.00 54.97 136 SER A C 1
ATOM 1065 O O . SER A 1 136 ? 24.446 14.124 -64.728 1.00 54.97 136 SER A O 1
ATOM 1067 N N . PRO A 1 137 ? 22.644 15.041 -65.680 1.00 48.88 137 PRO A N 1
ATOM 1068 C CA . PRO A 1 137 ? 21.933 15.188 -64.418 1.00 48.88 137 PRO A CA 1
ATOM 1069 C C . PRO A 1 137 ? 21.624 13.801 -63.844 1.00 48.88 137 PRO A C 1
ATOM 1071 O O . PRO A 1 137 ? 20.817 13.052 -64.395 1.00 48.88 137 PRO A O 1
ATOM 1074 N N . HIS A 1 138 ? 22.249 13.468 -62.715 1.00 50.47 138 HIS A N 1
ATOM 1075 C CA . HIS A 1 138 ? 21.781 12.386 -61.862 1.00 50.47 138 HIS A CA 1
ATOM 1076 C C . HIS A 1 138 ? 20.411 12.826 -61.334 1.00 50.47 138 HIS A C 1
ATOM 1078 O O . HIS A 1 138 ? 20.297 1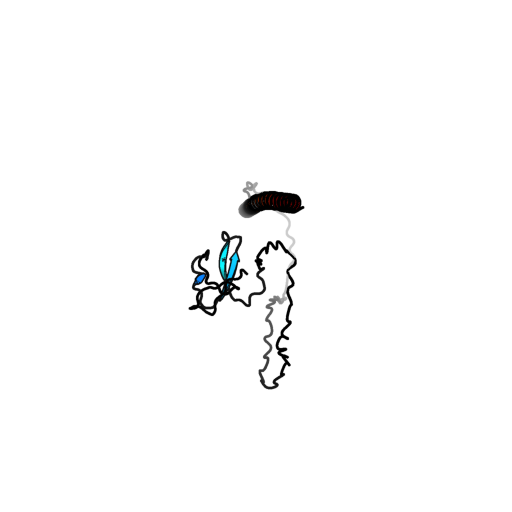3.676 -60.454 1.00 50.47 138 HIS A O 1
ATOM 1084 N N . ASN A 1 139 ? 19.362 12.304 -61.959 1.00 55.28 139 ASN A N 1
ATOM 1085 C CA . ASN A 1 139 ? 18.049 12.092 -61.376 1.00 55.28 139 ASN A CA 1
ATOM 1086 C C . ASN A 1 139 ? 18.164 11.970 -59.848 1.00 55.28 139 ASN A C 1
ATOM 1088 O O . ASN A 1 139 ? 18.739 11.018 -59.314 1.00 55.28 139 ASN A O 1
ATOM 1092 N N . THR A 1 140 ? 17.664 12.999 -59.166 1.00 63.16 140 THR A N 1
ATOM 1093 C CA . THR A 1 140 ? 17.713 13.194 -57.718 1.00 63.16 140 THR A CA 1
ATOM 1094 C C . THR A 1 140 ? 16.765 12.212 -57.037 1.00 63.16 140 THR A C 1
ATOM 1096 O O . THR A 1 140 ? 15.674 12.574 -56.598 1.00 63.16 140 THR A O 1
ATOM 1099 N N . GLY A 1 141 ? 17.160 10.942 -56.978 1.00 64.88 141 GLY A N 1
ATOM 1100 C CA . GLY A 1 141 ? 16.633 10.021 -55.983 1.00 64.88 141 GLY A CA 1
ATOM 1101 C C . GLY A 1 141 ? 17.068 10.522 -54.609 1.00 64.88 141 GLY A C 1
ATOM 1102 O O . GLY A 1 141 ? 18.247 10.808 -54.404 1.00 64.88 141 GLY A O 1
ATOM 1103 N N . ILE A 1 142 ? 16.116 10.691 -53.691 1.00 67.56 142 ILE A N 1
ATOM 1104 C CA . ILE A 1 142 ? 16.394 11.030 -52.291 1.00 67.56 142 ILE A CA 1
ATOM 1105 C C . ILE A 1 142 ? 17.417 10.007 -51.784 1.00 67.56 142 ILE A C 1
ATOM 1107 O O . ILE A 1 142 ? 17.125 8.812 -51.793 1.00 67.56 142 ILE A O 1
ATOM 1111 N N . SER A 1 143 ? 18.619 10.469 -51.416 1.00 82.31 143 SER A N 1
ATOM 1112 C CA . SER A 1 143 ? 19.696 9.608 -50.911 1.00 82.31 143 SER A CA 1
ATOM 1113 C C . SER A 1 143 ? 19.129 8.663 -49.853 1.00 82.31 143 SER A C 1
ATOM 1115 O O . SER A 1 143 ? 18.387 9.101 -48.973 1.00 82.31 143 SER A O 1
ATOM 1117 N N . THR A 1 144 ? 19.444 7.373 -49.937 1.00 83.25 144 THR A N 1
ATOM 1118 C CA . THR A 1 144 ? 18.976 6.347 -48.990 1.00 83.25 144 THR A CA 1
ATOM 1119 C C . THR A 1 144 ? 19.238 6.745 -47.535 1.00 83.25 144 THR A C 1
ATOM 1121 O O . THR A 1 144 ? 18.422 6.463 -46.662 1.00 83.25 144 THR A O 1
ATOM 1124 N N . GLU A 1 145 ? 20.305 7.509 -47.298 1.00 84.56 145 GLU A N 1
ATOM 1125 C CA . GLU A 1 145 ? 20.647 8.116 -46.008 1.00 84.56 145 GLU A CA 1
ATOM 1126 C C . GLU A 1 145 ? 19.578 9.097 -45.499 1.00 84.56 145 GLU A C 1
ATOM 1128 O O . GLU A 1 145 ? 19.193 9.071 -44.331 1.00 84.56 145 GLU A O 1
ATOM 1133 N N . LEU A 1 146 ? 19.032 9.938 -46.383 1.00 87.62 146 LEU A N 1
ATOM 1134 C CA . LEU A 1 146 ? 17.951 10.865 -46.040 1.00 87.62 146 LEU A CA 1
ATOM 1135 C C . LEU A 1 146 ? 16.654 10.116 -45.733 1.00 87.62 146 LEU A C 1
ATOM 1137 O O . LEU A 1 146 ? 15.916 10.515 -44.835 1.00 87.62 146 LEU A O 1
ATOM 1141 N N . LEU A 1 147 ? 16.389 9.014 -46.436 1.00 90.44 147 LEU A N 1
ATOM 1142 C CA . LEU A 1 147 ? 15.215 8.184 -46.179 1.00 90.44 147 LEU A CA 1
ATOM 1143 C C . LEU A 1 147 ? 15.293 7.517 -44.797 1.00 90.44 147 LEU A C 1
ATOM 1145 O O . LEU A 1 147 ? 14.302 7.520 -44.070 1.00 90.44 147 LEU A O 1
ATOM 1149 N N . ILE A 1 148 ? 16.469 7.030 -44.389 1.00 92.62 148 ILE A N 1
ATOM 1150 C CA . ILE A 1 148 ? 16.686 6.470 -43.045 1.00 92.62 148 ILE A CA 1
ATOM 1151 C C . ILE A 1 148 ? 16.460 7.540 -41.971 1.00 92.62 148 ILE A C 1
ATOM 1153 O O . ILE A 1 148 ? 15.724 7.299 -41.013 1.00 92.62 148 ILE A O 1
ATOM 1157 N N . ILE A 1 149 ? 17.022 8.741 -42.143 1.00 93.75 149 ILE A N 1
ATOM 1158 C CA . ILE A 1 149 ? 16.836 9.845 -41.189 1.00 93.75 149 ILE A CA 1
ATOM 1159 C C . ILE A 1 149 ? 15.354 10.221 -41.071 1.00 93.75 149 ILE A C 1
ATOM 1161 O O . ILE A 1 149 ? 14.847 10.369 -39.959 1.00 93.75 149 ILE A O 1
ATOM 1165 N N . ILE A 1 150 ? 14.631 10.320 -42.190 1.00 94.75 150 ILE A N 1
ATOM 1166 C CA . ILE A 1 150 ? 13.193 10.622 -42.186 1.00 94.75 150 ILE A CA 1
ATOM 1167 C C . ILE A 1 150 ? 12.412 9.537 -41.433 1.00 94.75 150 ILE A C 1
ATOM 1169 O O . ILE A 1 150 ? 11.569 9.869 -40.601 1.00 94.75 150 ILE A O 1
ATOM 1173 N N . LEU A 1 151 ? 12.712 8.254 -41.655 1.00 95.12 151 LEU A N 1
ATOM 1174 C CA . LEU A 1 151 ? 12.051 7.156 -40.943 1.00 95.12 151 LEU A CA 1
ATOM 1175 C C . LEU A 1 151 ? 12.327 7.187 -39.434 1.00 95.12 151 LEU A C 1
ATOM 1177 O O . LEU A 1 151 ? 11.409 6.959 -38.645 1.00 95.12 151 LEU A O 1
ATOM 1181 N N . LEU A 1 152 ? 13.551 7.522 -39.018 1.00 96.50 152 LEU A N 1
ATOM 1182 C CA . LEU A 1 152 ? 13.888 7.678 -37.602 1.00 96.50 152 LEU A CA 1
ATOM 1183 C C . LEU A 1 152 ? 13.149 8.860 -36.970 1.00 96.50 152 LEU A C 1
ATOM 1185 O O . LEU A 1 152 ? 12.600 8.720 -35.878 1.00 96.50 152 LEU A O 1
ATOM 1189 N N . LEU A 1 153 ? 13.074 10.002 -37.657 1.00 96.81 153 LEU A N 1
ATOM 1190 C CA . LEU A 1 153 ? 12.349 11.176 -37.166 1.00 96.81 153 LEU A CA 1
ATOM 1191 C C . LEU A 1 153 ? 10.845 10.911 -37.053 1.00 96.81 153 LEU A C 1
ATOM 1193 O O . LEU A 1 153 ? 10.237 11.261 -36.041 1.00 96.81 153 LEU A O 1
ATOM 1197 N N . VAL A 1 154 ? 10.254 10.243 -38.046 1.00 97.31 154 VAL A N 1
ATOM 1198 C CA . VAL A 1 154 ? 8.847 9.821 -38.002 1.00 97.31 154 VAL A CA 1
ATOM 1199 C C . VAL A 1 154 ? 8.625 8.821 -36.864 1.00 97.31 154 VAL A C 1
ATOM 1201 O O . VAL A 1 154 ? 7.671 8.971 -36.103 1.00 97.31 154 VAL A O 1
ATOM 1204 N N . GLY A 1 155 ? 9.524 7.851 -36.682 1.00 97.31 155 GLY A N 1
ATOM 1205 C CA . GLY A 1 155 ? 9.462 6.887 -35.583 1.00 97.31 155 GLY A CA 1
ATOM 1206 C C . GLY A 1 155 ? 9.523 7.555 -34.208 1.00 97.31 155 GLY A C 1
ATOM 1207 O O . GLY A 1 155 ? 8.666 7.307 -33.361 1.00 97.31 155 GLY A O 1
ATOM 1208 N N . ILE A 1 156 ? 10.477 8.464 -33.998 1.00 97.69 156 ILE A N 1
ATOM 1209 C CA . ILE A 1 156 ? 10.603 9.236 -32.754 1.00 97.69 156 ILE A CA 1
ATOM 1210 C C . ILE A 1 156 ? 9.350 10.084 -32.524 1.00 97.69 156 ILE A C 1
ATOM 1212 O O . ILE A 1 156 ? 8.818 10.093 -31.415 1.00 97.69 156 ILE A O 1
ATOM 1216 N N . PHE A 1 157 ? 8.834 10.751 -33.559 1.00 97.75 157 PHE A N 1
ATOM 1217 C CA . PHE A 1 157 ? 7.611 11.542 -33.450 1.00 97.75 157 PHE A CA 1
ATOM 1218 C C . PHE A 1 157 ? 6.417 10.680 -33.015 1.00 97.75 157 PHE A C 1
ATOM 1220 O O . PHE A 1 157 ? 5.711 11.036 -32.071 1.00 97.75 157 PHE A O 1
ATOM 1227 N N . VAL A 1 158 ? 6.234 9.504 -33.623 1.00 97.75 158 VAL A N 1
ATOM 1228 C CA . VAL A 1 158 ? 5.181 8.551 -33.241 1.00 97.75 158 VAL A CA 1
ATOM 1229 C C . VAL A 1 158 ? 5.356 8.082 -31.794 1.00 97.75 158 VAL A C 1
ATOM 1231 O O . VAL A 1 158 ? 4.384 8.071 -31.038 1.00 97.75 158 VAL A O 1
ATOM 1234 N N . LEU A 1 159 ? 6.580 7.766 -31.360 1.00 97.00 159 LEU A N 1
ATOM 1235 C CA . LEU A 1 159 ? 6.857 7.368 -29.975 1.00 97.00 159 LEU A CA 1
ATOM 1236 C C . LEU A 1 159 ? 6.547 8.488 -28.977 1.00 97.00 159 LEU A C 1
ATOM 1238 O O . LEU A 1 159 ? 5.958 8.225 -27.925 1.00 97.00 159 LEU A O 1
ATOM 1242 N N . VAL A 1 160 ? 6.886 9.737 -29.303 1.00 97.56 160 VAL A N 1
ATOM 1243 C CA . VAL A 1 160 ? 6.579 10.908 -28.469 1.00 97.56 160 VAL A CA 1
ATOM 1244 C C . VAL A 1 160 ? 5.070 11.128 -28.380 1.00 97.56 160 VAL A C 1
ATOM 1246 O O . VAL A 1 160 ? 4.552 11.369 -27.285 1.00 97.56 160 VAL A O 1
ATOM 1249 N N . VAL A 1 161 ? 4.343 10.993 -29.493 1.00 97.50 161 VAL A N 1
ATOM 1250 C CA . VAL A 1 161 ? 2.878 11.107 -29.517 1.00 97.50 161 VAL A CA 1
ATOM 1251 C C . VAL A 1 161 ? 2.236 10.001 -28.679 1.00 97.50 161 VAL A C 1
ATOM 1253 O O . VAL A 1 161 ? 1.417 10.301 -27.810 1.00 97.50 161 VAL A O 1
ATOM 1256 N N . ILE A 1 162 ? 2.643 8.739 -28.854 1.00 96.94 162 ILE A N 1
ATOM 1257 C CA . ILE A 1 162 ? 2.132 7.606 -28.066 1.00 96.94 162 ILE A CA 1
ATOM 1258 C C . ILE A 1 162 ? 2.442 7.796 -26.578 1.00 96.94 162 ILE A C 1
ATOM 1260 O O . ILE A 1 162 ? 1.555 7.635 -25.740 1.00 96.94 162 ILE A O 1
ATOM 1264 N N . SER A 1 163 ? 3.665 8.202 -26.236 1.00 96.00 163 SER A N 1
ATOM 1265 C CA . SER A 1 163 ? 4.069 8.472 -24.851 1.00 96.00 163 SER A CA 1
ATOM 1266 C C . SER A 1 163 ? 3.224 9.586 -24.236 1.00 96.00 163 SER A C 1
ATOM 1268 O O . SER A 1 163 ? 2.710 9.442 -23.127 1.00 96.00 163 SER A O 1
ATOM 1270 N N . SER A 1 164 ? 2.991 10.667 -24.981 1.00 96.19 164 SER A N 1
ATOM 1271 C CA . SER A 1 164 ? 2.138 11.781 -24.558 1.00 96.19 164 SER A CA 1
ATOM 1272 C C . SER A 1 164 ? 0.688 11.340 -24.349 1.00 96.19 164 SER A C 1
ATOM 1274 O O . SER A 1 164 ? 0.078 11.691 -23.337 1.00 96.19 164 SER A O 1
ATOM 1276 N N . LEU A 1 165 ? 0.141 10.517 -25.251 1.00 96.00 165 LEU A N 1
ATOM 1277 C CA . LEU A 1 165 ? -1.198 9.937 -25.121 1.00 96.00 165 LEU A CA 1
ATOM 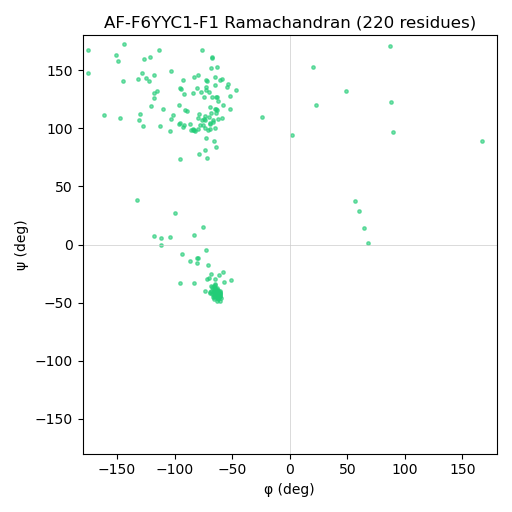1278 C C . LEU A 1 165 ? -1.299 9.018 -23.899 1.00 96.00 165 LEU A C 1
ATOM 1280 O O . LEU A 1 165 ? -2.242 9.150 -23.120 1.00 96.00 165 LEU A O 1
ATOM 1284 N N . MET A 1 166 ? -0.316 8.147 -23.672 1.00 93.50 166 MET A N 1
ATOM 1285 C CA . MET A 1 166 ? -0.263 7.268 -22.499 1.00 93.50 166 MET A CA 1
ATOM 1286 C C . MET A 1 166 ? -0.187 8.068 -21.195 1.00 93.50 166 MET A C 1
ATOM 1288 O O . MET A 1 166 ? -0.931 7.791 -20.250 1.00 93.50 166 MET A O 1
ATOM 1292 N N . ILE A 1 167 ? 0.639 9.116 -21.156 1.00 94.69 167 ILE A N 1
ATOM 1293 C CA . ILE A 1 167 ? 0.718 10.043 -20.022 1.00 94.69 167 ILE A CA 1
ATOM 1294 C C . ILE A 1 167 ? -0.634 10.737 -19.809 1.00 94.69 167 ILE A C 1
ATOM 1296 O O . ILE A 1 167 ? -1.109 10.812 -18.673 1.00 94.69 167 ILE A O 1
ATOM 1300 N N . MET A 1 168 ? -1.297 11.203 -20.873 1.00 90.81 168 MET A N 1
ATOM 1301 C CA . MET A 1 168 ? -2.628 11.808 -20.777 1.00 90.81 168 MET A CA 1
ATOM 1302 C C . MET A 1 168 ? -3.684 10.824 -20.267 1.00 90.81 168 MET A C 1
ATOM 1304 O O . MET A 1 168 ? -4.469 11.185 -19.390 1.00 90.81 168 MET A O 1
ATOM 1308 N N . ILE A 1 169 ? -3.699 9.582 -20.752 1.00 89.38 169 ILE A N 1
ATOM 1309 C CA . ILE A 1 169 ? -4.632 8.540 -20.307 1.00 89.38 169 ILE A CA 1
ATOM 1310 C C . ILE A 1 169 ? -4.391 8.207 -18.829 1.00 89.38 169 ILE A C 1
ATOM 1312 O O . ILE A 1 169 ? -5.347 8.169 -18.052 1.00 89.38 169 ILE A O 1
ATOM 1316 N N . LYS A 1 170 ? -3.130 8.049 -18.403 1.00 86.25 170 LYS A N 1
ATOM 1317 C CA . LYS A 1 170 ? -2.765 7.793 -16.999 1.00 86.25 170 LYS A CA 1
ATOM 1318 C C . LYS A 1 170 ? -3.169 8.960 -16.093 1.00 86.25 170 LYS A C 1
ATOM 1320 O O . LYS A 1 170 ? -3.775 8.743 -15.043 1.00 86.25 170 LYS A O 1
ATOM 1325 N N . ARG A 1 171 ? -2.928 10.204 -16.527 1.00 85.44 171 ARG A N 1
ATOM 1326 C CA . ARG A 1 171 ? -3.367 11.420 -15.818 1.00 85.44 171 ARG A CA 1
ATOM 1327 C C . ARG A 1 171 ? -4.894 11.517 -15.735 1.00 85.44 171 ARG A C 1
ATOM 1329 O O . ARG A 1 171 ? -5.407 11.863 -14.676 1.00 85.44 171 ARG A O 1
ATOM 1336 N N . ARG A 1 172 ? -5.632 11.179 -16.801 1.00 82.94 172 ARG A N 1
ATOM 1337 C CA . ARG A 1 172 ? -7.109 11.152 -16.809 1.00 82.94 172 ARG A CA 1
ATOM 1338 C C . ARG A 1 172 ? -7.670 10.083 -15.870 1.00 82.94 172 ARG A C 1
ATOM 1340 O O . ARG A 1 172 ? -8.586 10.387 -15.114 1.00 82.94 172 ARG A O 1
ATOM 1347 N N . ARG A 1 173 ? -7.108 8.868 -15.876 1.00 78.88 173 ARG A N 1
ATOM 1348 C CA . ARG A 1 173 ? -7.494 7.783 -14.953 1.00 78.88 173 ARG A CA 1
ATOM 1349 C C . ARG A 1 173 ? -7.237 8.169 -13.495 1.00 78.88 173 ARG A C 1
ATOM 1351 O O . ARG A 1 173 ? -8.131 8.026 -12.672 1.00 78.88 173 ARG A O 1
ATOM 1358 N N . SER A 1 174 ? -6.074 8.753 -13.197 1.00 82.25 174 SER A N 1
ATOM 1359 C CA . SER A 1 174 ? -5.747 9.245 -11.850 1.00 82.25 174 SER A CA 1
ATOM 1360 C C . SER A 1 174 ? -6.679 10.374 -11.389 1.00 82.25 174 SER A C 1
ATOM 1362 O O . SER A 1 174 ? -7.141 10.356 -10.251 1.00 82.25 174 SER A O 1
ATOM 1364 N N . ARG A 1 175 ? -7.020 11.327 -12.271 1.00 77.88 175 ARG A N 1
ATOM 1365 C CA . ARG A 1 175 ? -7.989 12.394 -11.958 1.00 77.88 175 ARG A CA 1
ATOM 1366 C C . ARG A 1 175 ? -9.395 11.846 -11.710 1.00 77.88 175 ARG A C 1
ATOM 1368 O O . ARG A 1 175 ? -10.005 12.245 -10.729 1.00 77.88 175 ARG A O 1
ATOM 1375 N N . ARG A 1 176 ? -9.882 10.911 -12.537 1.00 74.94 176 ARG A N 1
ATOM 1376 C CA . ARG A 1 176 ? -11.180 10.244 -12.315 1.00 74.94 176 ARG A CA 1
ATOM 1377 C C . ARG A 1 176 ? -11.213 9.484 -10.988 1.00 74.94 176 ARG A C 1
ATOM 1379 O O . ARG A 1 176 ? -12.188 9.610 -10.263 1.00 74.94 176 ARG A O 1
ATOM 1386 N N . GLY A 1 177 ? -10.136 8.771 -10.648 1.00 72.81 177 GLY A N 1
ATOM 1387 C CA . GLY A 1 177 ? -10.015 8.090 -9.356 1.00 72.81 177 GLY A CA 1
ATOM 1388 C C . GLY A 1 177 ? -10.071 9.059 -8.172 1.00 72.81 177 GLY A C 1
ATOM 1389 O O . GLY A 1 177 ? -10.773 8.797 -7.205 1.00 72.81 177 GLY A O 1
ATOM 1390 N N . ARG A 1 178 ? -9.404 10.218 -8.268 1.00 75.31 178 ARG A N 1
ATOM 1391 C CA . ARG A 1 178 ? -9.479 11.256 -7.225 1.00 75.31 178 ARG A CA 1
ATOM 1392 C C . ARG A 1 178 ? -10.881 11.848 -7.080 1.00 75.31 178 ARG A C 1
ATOM 1394 O O . ARG A 1 178 ? -11.326 11.990 -5.952 1.00 75.31 178 ARG A O 1
ATOM 1401 N N . ILE A 1 179 ? -11.563 12.150 -8.188 1.00 74.00 179 ILE A N 1
ATOM 1402 C CA . ILE A 1 179 ? -12.921 12.725 -8.169 1.00 74.00 179 ILE A CA 1
ATOM 1403 C C . ILE A 1 179 ? -13.913 11.759 -7.504 1.00 74.00 179 ILE A C 1
ATOM 1405 O O . ILE A 1 179 ? -14.653 12.159 -6.610 1.00 74.00 179 ILE A O 1
ATOM 1409 N N . PHE A 1 180 ? -13.863 10.472 -7.861 1.00 72.12 180 PHE A N 1
ATOM 1410 C CA . PHE A 1 180 ? -14.746 9.462 -7.271 1.00 72.12 180 PHE A CA 1
ATOM 1411 C C . PHE A 1 180 ? -14.519 9.301 -5.759 1.00 72.12 180 PHE A C 1
ATOM 1413 O O . PHE A 1 180 ? -15.469 9.229 -4.985 1.00 72.12 180 PHE A O 1
ATOM 1420 N N . VAL A 1 181 ? -13.255 9.309 -5.317 1.00 78.12 181 VAL A N 1
ATOM 1421 C CA . VAL A 1 181 ? -12.913 9.238 -3.887 1.00 78.12 181 VAL A CA 1
ATOM 1422 C C . VAL A 1 181 ? -13.391 10.482 -3.133 1.00 78.12 181 VAL A C 1
ATOM 1424 O O . VAL A 1 181 ? -13.908 10.355 -2.026 1.00 78.12 181 VAL A O 1
ATOM 1427 N N . THR A 1 182 ? -13.267 11.680 -3.716 1.00 77.44 182 THR A N 1
ATOM 1428 C CA . THR A 1 182 ? -13.747 12.912 -3.070 1.00 77.44 182 THR A CA 1
ATOM 1429 C C . THR A 1 182 ? -15.267 12.956 -2.941 1.00 77.44 182 THR A C 1
ATOM 1431 O O . THR A 1 182 ? -15.763 13.376 -1.901 1.00 77.44 182 THR A O 1
ATOM 1434 N N . GLU A 1 183 ? -16.007 12.476 -3.943 1.00 77.12 183 GLU A N 1
ATOM 1435 C CA . GLU A 1 183 ? -17.474 12.412 -3.893 1.00 77.12 183 GLU A CA 1
ATOM 1436 C C . GLU A 1 183 ? -17.962 11.392 -2.857 1.00 77.12 183 GLU A C 1
ATOM 1438 O O . GLU A 1 183 ? -18.860 11.696 -2.072 1.00 77.12 183 GLU A O 1
ATOM 1443 N N . ALA A 1 184 ? -17.324 10.217 -2.790 1.00 75.56 184 ALA A N 1
ATOM 1444 C CA . ALA A 1 184 ? -17.648 9.187 -1.804 1.00 75.56 184 ALA A CA 1
ATOM 1445 C C . ALA A 1 184 ? -17.367 9.646 -0.363 1.00 75.56 184 ALA A C 1
ATOM 1447 O O . ALA A 1 184 ? -18.203 9.464 0.523 1.00 75.56 184 ALA A O 1
ATOM 1448 N N . LEU A 1 185 ? -16.221 10.298 -0.127 1.00 79.50 185 LEU A N 1
ATOM 1449 C CA . LEU A 1 185 ? -15.900 10.883 1.178 1.00 79.50 185 LEU A CA 1
ATOM 1450 C C . LEU A 1 185 ? -16.895 11.984 1.558 1.00 79.50 185 LEU A C 1
ATOM 1452 O O . LEU A 1 185 ? -17.364 12.019 2.690 1.00 79.50 185 LEU A O 1
ATOM 1456 N N . GLN A 1 186 ? -17.260 12.856 0.615 1.00 82.50 186 GLN A N 1
ATOM 1457 C CA . GLN A 1 186 ? -18.223 13.926 0.869 1.00 82.50 186 GLN A CA 1
ATOM 1458 C C . GLN A 1 186 ? -19.627 13.382 1.176 1.00 82.50 186 GLN A C 1
ATOM 1460 O O . GLN A 1 186 ? -20.321 13.938 2.027 1.00 82.50 186 GLN A O 1
ATOM 1465 N N . GLN A 1 187 ? -20.039 12.289 0.530 1.00 81.81 187 GLN A N 1
ATOM 1466 C CA . GLN A 1 187 ? -21.302 11.616 0.826 1.00 81.81 187 GLN A CA 1
ATOM 1467 C C . GLN A 1 187 ? -21.305 11.000 2.231 1.00 81.81 187 GLN A C 1
ATOM 1469 O O . GLN A 1 187 ? -22.232 11.254 2.996 1.00 81.81 187 GLN A O 1
ATOM 1474 N N . SER A 1 188 ? -20.237 10.286 2.599 1.00 79.62 188 SER A N 1
ATOM 1475 C CA . SER A 1 188 ? -20.093 9.695 3.935 1.00 79.62 188 SER A CA 1
ATOM 1476 C C . SER A 1 188 ? -20.104 10.751 5.048 1.00 79.62 188 SER A C 1
ATOM 1478 O O . SER A 1 188 ? -20.750 10.561 6.078 1.00 79.62 188 SER A O 1
ATOM 1480 N N . THR A 1 189 ? -19.454 11.900 4.834 1.00 79.75 189 THR A N 1
ATOM 1481 C CA . THR A 1 189 ? -19.486 13.013 5.796 1.00 79.75 189 THR A CA 1
ATOM 1482 C C . THR A 1 189 ? -20.896 13.586 5.958 1.00 79.75 189 THR A C 1
ATOM 1484 O O . THR A 1 189 ? -21.315 13.839 7.084 1.00 79.75 189 THR A O 1
ATOM 1487 N N . ARG A 1 190 ? -21.660 13.745 4.865 1.00 83.25 190 ARG A N 1
ATOM 1488 C CA . ARG A 1 190 ? -23.047 14.244 4.931 1.00 83.25 190 ARG A CA 1
ATOM 1489 C C . ARG A 1 190 ? -23.973 13.301 5.692 1.00 83.25 190 ARG A C 1
ATOM 1491 O O . ARG A 1 190 ? -24.782 13.768 6.485 1.00 83.25 190 ARG A O 1
ATOM 1498 N N . GLU A 1 191 ? -23.849 11.996 5.475 1.00 84.75 191 GLU A N 1
ATOM 1499 C CA . GLU A 1 191 ? -24.652 10.995 6.188 1.00 84.75 191 GLU A CA 1
ATOM 1500 C C . GLU A 1 191 ? -24.361 11.015 7.693 1.00 84.75 191 GLU A C 1
ATOM 1502 O O . GLU A 1 191 ? -25.291 11.068 8.496 1.00 84.75 191 GLU A O 1
ATOM 1507 N N . ARG A 1 192 ? -23.081 11.115 8.079 1.00 83.81 192 ARG A N 1
ATOM 1508 C CA . ARG A 1 192 ? -22.691 11.274 9.488 1.00 83.81 192 ARG A CA 1
ATOM 1509 C C . ARG A 1 192 ? -23.217 12.566 10.111 1.00 83.81 192 ARG A C 1
ATOM 1511 O O . ARG A 1 192 ? -23.634 12.558 11.264 1.00 83.81 192 ARG A O 1
ATOM 1518 N N . GLU A 1 193 ? -23.223 13.681 9.381 1.00 84.69 193 GLU A N 1
ATOM 1519 C CA . GLU A 1 193 ? -23.787 14.937 9.896 1.00 84.69 193 GLU A CA 1
ATOM 1520 C C . GLU A 1 193 ? -25.298 14.851 10.137 1.00 84.69 193 GLU A C 1
ATOM 1522 O O . GLU A 1 193 ? -25.791 15.423 11.112 1.00 84.69 193 GLU A O 1
ATOM 1527 N N . VAL A 1 194 ? -26.033 14.147 9.271 1.00 87.75 194 VAL A N 1
ATOM 1528 C CA . VAL A 1 194 ? -27.472 13.909 9.453 1.00 87.75 194 VAL A CA 1
ATOM 1529 C C . VAL A 1 194 ? -27.716 13.037 10.683 1.00 87.75 194 VAL A C 1
ATOM 1531 O O . VAL A 1 194 ? -28.556 13.386 11.507 1.00 87.75 194 VAL A O 1
ATOM 1534 N N . GLU A 1 195 ? -26.945 11.964 10.863 1.00 82.25 195 GLU A N 1
ATOM 1535 C CA . GLU A 1 195 ? -27.050 11.088 12.035 1.00 82.25 195 GLU A CA 1
ATOM 1536 C C . GLU A 1 195 ? -26.759 11.838 13.346 1.00 82.25 195 GLU A C 1
ATOM 1538 O O . GLU A 1 195 ? -27.530 11.743 14.299 1.00 82.25 195 GLU A O 1
ATOM 1543 N N . ILE A 1 196 ? -25.719 12.678 13.373 1.00 82.25 196 ILE A N 1
ATOM 1544 C CA . ILE A 1 196 ? -25.391 13.516 14.538 1.00 82.25 196 ILE A CA 1
ATOM 1545 C C . ILE A 1 196 ? -26.508 14.529 14.841 1.00 82.25 196 ILE A C 1
ATOM 1547 O O . ILE A 1 196 ? -26.774 14.824 16.007 1.00 82.25 196 ILE A O 1
ATOM 1551 N N . ARG A 1 197 ? -27.164 15.100 13.818 1.00 78.19 197 ARG A N 1
ATOM 1552 C CA . ARG A 1 197 ? -28.313 16.004 14.022 1.00 78.19 197 ARG A CA 1
ATOM 1553 C C . ARG A 1 197 ? -29.508 15.261 14.609 1.00 78.19 197 ARG A C 1
ATOM 1555 O O . ARG A 1 197 ? -30.058 15.736 15.593 1.00 78.19 197 ARG A O 1
ATOM 1562 N N . LEU A 1 198 ? -29.832 14.085 14.074 1.00 80.25 198 LEU A N 1
ATOM 1563 C CA . LEU A 1 198 ? -30.920 13.252 14.588 1.00 80.25 198 LEU A CA 1
ATOM 1564 C C . LEU A 1 198 ? -30.679 12.839 16.045 1.00 80.25 198 LEU A C 1
ATOM 1566 O O . LEU A 1 198 ? -31.589 12.949 16.859 1.00 80.25 198 LEU A O 1
ATOM 1570 N N . GLN A 1 199 ? -29.450 12.448 16.398 1.00 77.69 199 GLN A N 1
ATOM 1571 C CA . GLN A 1 199 ? -29.094 12.111 17.781 1.00 77.69 199 GLN A CA 1
ATOM 1572 C C . GLN A 1 199 ? -29.229 13.310 18.734 1.00 77.69 199 GLN A C 1
ATOM 1574 O O . GLN A 1 199 ? -29.723 13.153 19.853 1.00 77.69 199 GLN A O 1
ATOM 1579 N N . ARG A 1 200 ? -28.840 14.516 18.293 1.00 79.00 200 ARG A N 1
ATOM 1580 C CA . ARG A 1 200 ? -28.995 15.752 19.079 1.00 79.00 200 ARG A CA 1
ATOM 1581 C C . ARG A 1 200 ? -30.466 16.086 19.333 1.00 79.00 200 ARG A C 1
ATOM 1583 O O . ARG A 1 200 ? -30.813 16.408 20.466 1.00 79.00 200 ARG A O 1
ATOM 1590 N N . ASP A 1 201 ? -31.308 15.976 18.310 1.00 74.50 201 ASP A N 1
ATOM 1591 C CA . ASP A 1 201 ? -32.737 16.277 18.428 1.00 74.50 201 ASP A CA 1
ATOM 1592 C C . ASP A 1 201 ? -33.429 15.272 19.363 1.00 74.50 201 ASP A C 1
ATOM 1594 O O . ASP A 1 201 ? -34.186 15.673 20.245 1.00 74.50 201 ASP A O 1
ATOM 1598 N N . THR A 1 202 ? -33.084 13.979 19.277 1.00 72.56 202 THR A N 1
ATOM 1599 C CA . THR A 1 202 ? -33.610 12.968 20.210 1.00 72.56 202 THR A CA 1
ATOM 1600 C C . THR A 1 202 ? -33.156 13.187 21.656 1.00 72.56 202 THR A C 1
ATOM 1602 O O . THR A 1 202 ? -33.963 13.029 22.571 1.00 72.56 202 THR A O 1
ATOM 1605 N N . GLY A 1 203 ? -31.902 13.598 21.879 1.00 68.88 203 GLY A N 1
ATOM 1606 C CA . GLY A 1 203 ? -31.394 13.910 23.219 1.00 68.88 203 GLY A CA 1
ATOM 1607 C C . GLY A 1 203 ? -32.113 15.107 23.846 1.00 68.88 203 GLY A C 1
ATOM 1608 O O . GLY A 1 203 ? -32.579 15.018 24.9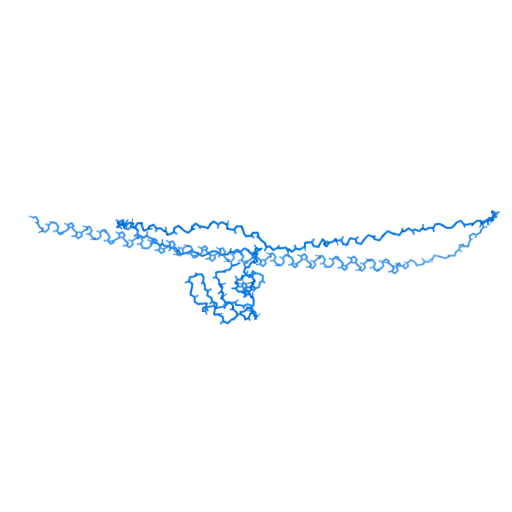77 1.00 68.88 203 GLY A O 1
ATOM 1609 N N . SER A 1 204 ? -32.314 16.178 23.069 1.00 60.03 204 SER A N 1
ATOM 1610 C CA . SER A 1 204 ? -33.044 17.370 23.521 1.00 60.03 204 SER A CA 1
ATOM 1611 C C . SER A 1 204 ? -34.489 17.053 23.911 1.00 60.03 204 SER A C 1
ATOM 1613 O O . SER A 1 204 ? -34.974 17.548 24.923 1.00 60.03 204 SER A O 1
ATOM 1615 N N . THR A 1 205 ? -35.177 16.201 23.142 1.00 61.06 205 THR A N 1
ATOM 1616 C CA . THR A 1 205 ? -36.560 15.808 23.462 1.00 61.06 205 THR A CA 1
ATOM 1617 C C . THR A 1 205 ? -36.670 14.913 24.696 1.00 61.06 205 THR A C 1
ATOM 1619 O O . THR A 1 205 ? -37.697 14.934 25.373 1.00 61.06 205 THR A O 1
ATOM 1622 N N . MET A 1 206 ? -35.643 14.115 25.011 1.00 60.59 206 MET A N 1
ATOM 1623 C CA . MET A 1 206 ? -35.638 13.305 26.233 1.00 60.59 206 MET A CA 1
ATOM 1624 C C . MET A 1 206 ? -35.405 14.167 27.476 1.00 60.59 206 MET A C 1
ATOM 1626 O O . MET A 1 206 ? -36.097 13.967 28.472 1.00 60.59 206 MET A O 1
ATOM 1630 N N . ASP A 1 207 ? -34.507 15.152 27.400 1.00 62.94 207 ASP A N 1
ATOM 1631 C CA . ASP A 1 207 ? -34.247 16.085 28.502 1.00 62.94 207 ASP A CA 1
ATOM 1632 C C . ASP A 1 207 ? -35.472 16.965 28.809 1.00 62.94 207 ASP A C 1
ATOM 1634 O O . ASP A 1 207 ? -35.814 17.164 29.975 1.00 62.94 207 ASP A O 1
ATOM 1638 N N . GLU A 1 208 ? -36.190 17.433 27.783 1.00 63.84 208 GLU A N 1
ATOM 1639 C CA . GLU A 1 208 ? -37.402 18.250 27.947 1.00 63.84 208 GLU A CA 1
ATOM 1640 C C . GLU A 1 208 ? -38.552 17.462 28.606 1.00 63.84 208 GLU A C 1
ATOM 1642 O O . GLU A 1 208 ? -39.164 17.942 29.562 1.00 63.84 208 GLU A O 1
ATOM 1647 N N . ASN A 1 209 ? -38.767 16.204 28.199 1.00 64.44 209 ASN A N 1
ATOM 1648 C CA . ASN A 1 209 ? -39.744 15.313 28.840 1.00 64.44 209 ASN A CA 1
ATOM 1649 C C . ASN A 1 209 ? -39.373 14.971 30.294 1.00 64.44 209 ASN A C 1
ATOM 1651 O O . ASN A 1 209 ? -40.256 14.812 31.139 1.00 64.44 209 ASN A O 1
ATOM 1655 N N . LEU A 1 210 ? -38.078 14.844 30.606 1.00 60.19 210 LEU A N 1
ATOM 1656 C CA . LEU A 1 210 ? -37.618 14.555 31.965 1.00 60.19 210 LEU A CA 1
ATOM 1657 C C . LEU A 1 210 ? -37.864 15.752 32.897 1.00 60.19 210 LEU A C 1
ATOM 1659 O O . LEU A 1 210 ? -38.329 15.568 34.023 1.00 60.19 210 LEU A O 1
ATOM 1663 N N . ILE A 1 211 ? -37.614 16.971 32.406 1.00 63.12 211 ILE A N 1
ATOM 1664 C CA . ILE A 1 211 ? -37.887 18.221 33.128 1.00 63.12 211 ILE A CA 1
ATOM 1665 C C . ILE A 1 211 ? -39.392 18.369 33.396 1.00 63.12 211 ILE A C 1
ATOM 1667 O O . ILE A 1 211 ? -39.793 18.680 34.522 1.00 63.12 211 ILE A O 1
ATOM 1671 N N . GLU A 1 212 ? -40.238 18.082 32.406 1.00 65.81 212 GLU A N 1
ATOM 1672 C CA . GLU A 1 212 ? -41.696 18.161 32.546 1.00 65.81 212 GLU A CA 1
ATOM 1673 C C . GLU A 1 212 ? -42.244 17.138 33.558 1.00 65.81 212 GLU A C 1
ATOM 1675 O O . GLU A 1 212 ? -43.076 17.481 34.403 1.00 65.81 212 GLU A O 1
ATOM 1680 N N . GLN A 1 213 ? -41.713 15.909 33.573 1.00 65.88 213 GLN A N 1
ATOM 1681 C CA . GLN A 1 213 ? -42.070 14.921 34.596 1.00 65.88 213 GLN A CA 1
ATOM 1682 C C . GLN A 1 213 ? -41.641 15.350 36.001 1.00 65.88 213 GLN A C 1
ATOM 1684 O O . GLN A 1 213 ? -42.416 15.189 36.945 1.00 65.88 213 GLN A O 1
ATOM 1689 N N . THR A 1 214 ? -40.443 15.924 36.159 1.00 64.19 214 THR A N 1
ATOM 1690 C CA . THR A 1 214 ? -39.991 16.410 37.472 1.00 64.19 214 THR A CA 1
ATOM 1691 C C . THR A 1 214 ? -40.831 17.574 37.994 1.00 64.19 214 THR A C 1
ATOM 1693 O O . THR A 1 214 ? -41.134 17.601 39.185 1.00 64.19 214 THR A O 1
ATOM 1696 N N . ASN A 1 215 ? -41.278 18.485 37.126 1.00 64.12 215 ASN A N 1
ATOM 1697 C CA . ASN A 1 215 ? -42.125 19.610 37.527 1.00 64.12 215 ASN A CA 1
ATOM 1698 C C . ASN A 1 215 ? -43.535 19.153 37.941 1.00 64.12 215 ASN A C 1
ATOM 1700 O O . ASN A 1 215 ? -44.028 19.586 38.981 1.00 64.12 215 ASN A O 1
ATOM 1704 N N . ASN A 1 216 ? -44.134 18.205 37.210 1.00 64.50 216 ASN A N 1
ATOM 1705 C CA . ASN A 1 216 ? -45.432 17.623 37.578 1.00 64.50 216 ASN A CA 1
ATOM 1706 C C . ASN A 1 216 ? -45.378 16.836 38.900 1.00 64.50 216 ASN A C 1
ATOM 1708 O O . ASN A 1 216 ? -46.341 16.835 39.662 1.00 64.50 216 ASN A O 1
ATOM 1712 N N . LEU A 1 217 ? -44.259 16.171 39.204 1.00 57.50 217 LEU A N 1
ATOM 1713 C CA . LEU A 1 217 ? -44.071 15.456 40.474 1.00 57.50 217 LEU A CA 1
ATOM 1714 C C . LEU A 1 217 ? -43.986 16.405 41.678 1.00 57.50 217 LEU A C 1
ATOM 1716 O O . LEU A 1 217 ? -44.518 16.081 42.738 1.00 57.50 217 LEU A O 1
ATOM 1720 N N . VAL A 1 218 ? -43.358 17.573 41.520 1.00 60.81 218 VAL A N 1
ATOM 1721 C CA . VAL A 1 218 ? -43.259 18.583 42.587 1.00 60.81 218 VAL A CA 1
ATOM 1722 C C . VAL A 1 218 ? -44.631 19.193 42.895 1.00 60.81 218 VAL A C 1
ATOM 1724 O O . VAL A 1 218 ? -44.971 19.345 44.068 1.00 60.81 218 VAL A O 1
ATOM 1727 N N . GLU A 1 219 ? -45.451 19.454 41.874 1.00 59.34 219 GLU A N 1
ATOM 1728 C CA . GLU A 1 219 ? -46.787 20.054 42.020 1.00 59.34 219 GLU A CA 1
ATOM 1729 C C . GLU A 1 219 ? -47.804 19.126 42.717 1.00 59.34 219 GLU A C 1
ATOM 1731 O O . GLU A 1 219 ? -48.716 19.597 43.389 1.00 59.34 219 GLU A O 1
ATOM 1736 N N . ILE A 1 220 ? -47.616 17.803 42.648 1.00 58.62 220 ILE A N 1
ATOM 1737 C CA . ILE A 1 220 ? -48.472 16.814 43.336 1.00 58.62 220 ILE A CA 1
ATOM 1738 C C . ILE A 1 220 ? -48.105 16.666 44.831 1.00 58.62 220 ILE A C 1
ATOM 1740 O O . ILE A 1 220 ? -48.887 16.128 45.615 1.00 58.62 220 ILE A O 1
ATOM 1744 N N . THR A 1 221 ? -46.924 17.138 45.248 1.00 54.31 221 THR A N 1
ATOM 1745 C CA . THR A 1 221 ? -46.400 16.971 46.622 1.00 54.31 221 THR A CA 1
ATOM 1746 C C . THR A 1 221 ? -46.474 18.223 47.507 1.00 54.31 221 THR A C 1
ATOM 1748 O O . THR A 1 221 ? -45.968 18.189 48.630 1.00 54.31 221 THR A O 1
ATOM 1751 N N . SER A 1 222 ? -47.107 19.303 47.034 1.00 50.03 222 SER A N 1
ATOM 1752 C CA . SER A 1 222 ? -47.315 20.570 47.762 1.00 50.03 222 SER A CA 1
ATOM 1753 C C . SER A 1 222 ? -48.780 20.732 48.161 1.00 50.03 222 SER A C 1
ATOM 1755 O O . SER A 1 222 ? -49.051 20.983 49.355 1.00 50.03 222 SER A O 1
#

InterPro domains:
  IPR001304 C-type lectin-like [PF00059] (1-65)
  IPR001304 C-type lectin-like [PS50041] (1-55)
  IPR016186 C-type lectin-like/link domain superfamily [G3DSA:3.10.100.10] (1-80)
  IPR016187 C-type lectin fold [SSF56436] (1-71)
  IPR018378 C-type lectin, conserved site [PS00615] (38-63)
  IPR050111 C-type lectin and snaclec domain-containing protein [PTHR22803] (1-124)

Organism: Ciona intestinalis (NCBI:txid7719)

Secondary structure (DSSP, 8-state):
--S-B-SSTTSPPB-TTS-B--S--BPTTGGG-SS--EEEEEGGGTTEEEEE-TT-TT-----------------------PPP--------------------------------------------------------PPPHHHHHHHHHHHHHHHHHHHHHHHHHHHHHHHHHHHHHHHHHHHHHHHHHHHHHHHHHHHHHHHHHHHHHHHHHHHHHT-

Radius of gyration: 39.85 Å; Cα contacts (8 Å, |Δi|>4): 107; chains: 1; bounding box: 108×42×116 Å

Solvent-accessible surface area (backbone atoms only — not comparable to full-atom values): 14458 Å² total; per-residue (Å²): 53,45,60,40,32,35,81,48,54,89,41,68,50,22,35,81,86,69,47,68,64,83,78,82,56,60,37,92,72,29,85,68,40,63,80,32,37,26,30,30,67,37,80,91,60,81,57,23,30,37,48,32,54,74,85,60,77,88,62,66,73,63,88,86,79,85,84,80,84,75,82,75,73,91,71,83,78,83,77,78,81,75,83,76,85,83,80,82,83,75,87,80,85,77,90,82,78,94,72,86,83,77,83,81,78,84,86,78,88,75,89,78,88,82,84,83,86,80,89,79,89,82,89,80,94,76,95,76,82,87,82,86,80,91,73,78,86,76,77,81,67,80,52,70,68,58,53,52,52,50,51,51,53,52,49,51,50,51,50,51,51,52,50,50,50,52,51,49,51,54,51,50,55,51,50,51,53,50,52,54,50,52,52,52,52,53,50,55,51,51,54,51,52,51,53,54,48,54,53,51,55,54,51,54,54,50,54,53,55,51,52,52,52,54,54,55,55,54,67,76,73,114

Sequenc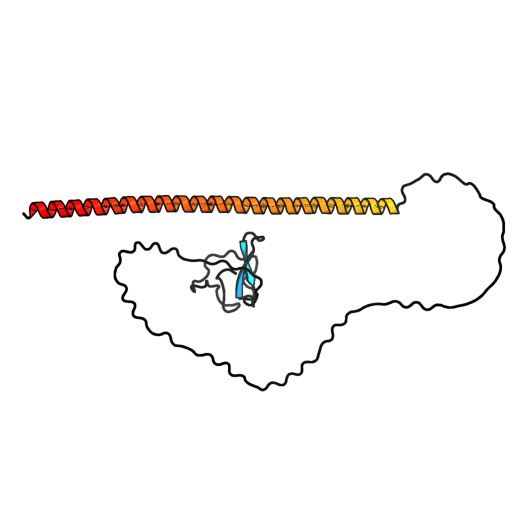e (222 aa):
WIGASRNGSHSPWTWEDNITVVYSNWAPNESNQTDENCANIKSDSQHKWYSSHCEFDQYKYICEREIVNTTTTAANLNVTTTPAPSTTFSPTLNNNTTAAYVGSTAYKTTTTYTTSLPTDTDTTFVTRTTNTPITSPHNTGISTELLIIILLLVGIFVLVVISSLMIMIKRRRSRRGRIFVTEALQQSTREREVEIRLQRDTGSTMDENLIEQTNNLVEITS

pLDDT: mean 71.55, std 22.85, range [27.75, 97.75]